Protein AF-A0A6G9CAP2-F1 (afdb_monomer)

InterPro domains:
  IPR013765 DNA recombination and repair protein RecA [PR00142] (16-45)
  IPR013765 DNA recombination and repair protein RecA [PR00142] (50-79)
  IPR013765 DNA recombination and repair protein RecA [PR00142] (88-117)
  IPR013765 DNA recombination and repair protein RecA [PR00142] (133-161)
  IPR013765 DNA recombination and repair protein RecA [PR00142] (166-195)
  IPR013765 DNA recombination and repair protein RecA [PTHR45900] (1-199)
  IPR013765 DNA recombination and repair protein RecA [TIGR02012] (1-199)
  IPR020584 DNA recombination/repair protein RecA, conserved site [PS00321] (136-144)
  IPR020587 DNA recombination and repair protein RecA, monomer-monomer interface [PS50163] (122-195)
  IPR020588 DNA recombination and repair protein RecA-like, ATP-binding domain [PS50162] (1-117)
  IPR027417 P-loop containing nucleoside triphosphate hydrolase [G3DSA:3.40.50.300] (1-199)
  IPR027417 P-loop containing nucleoside triphosphate hydrolase [SSF52540] (2-190)
  IPR049428 RecA-like, N-terminal [PF00154] (1-190)

Structure (mmCIF, N/CA/C/O backbone):
data_AF-A0A6G9CAP2-F1
#
_entry.id   AF-A0A6G9CAP2-F1
#
loop_
_atom_site.group_PDB
_atom_site.id
_atom_site.type_symbol
_atom_site.label_atom_id
_atom_site.label_alt_id
_atom_site.label_comp_id
_atom_site.label_asym_id
_atom_site.label_entity_id
_atom_site.label_seq_id
_atom_site.pdbx_PDB_ins_code
_atom_site.Cartn_x
_atom_site.Cartn_y
_atom_site.Cartn_z
_atom_site.occupancy
_atom_site.B_iso_or_equiv
_atom_site.auth_seq_id
_atom_site.auth_comp_id
_atom_site.auth_asym_id
_atom_site.auth_atom_id
_atom_site.pdbx_PDB_model_num
ATOM 1 N N . VAL A 1 1 ? -9.753 0.420 4.627 1.00 91.75 1 VAL A N 1
ATOM 2 C CA . VAL A 1 1 ? -10.205 1.155 3.418 1.00 91.75 1 VAL A CA 1
ATOM 3 C C . VAL A 1 1 ? -11.061 0.269 2.525 1.00 91.75 1 VAL A C 1
ATOM 5 O O . VAL A 1 1 ? -12.222 0.604 2.370 1.00 91.75 1 VAL A O 1
ATOM 8 N N . ILE A 1 2 ? -10.549 -0.865 2.026 1.00 97.50 2 ILE A N 1
ATOM 9 C CA . ILE A 1 2 ? -11.266 -1.778 1.105 1.00 97.50 2 ILE A CA 1
ATOM 10 C C . ILE A 1 2 ? -12.683 -2.125 1.581 1.00 97.50 2 ILE A C 1
ATOM 12 O O . ILE A 1 2 ? -13.640 -1.784 0.900 1.00 97.50 2 ILE A O 1
ATOM 16 N N . ALA A 1 3 ? -12.830 -2.686 2.786 1.00 97.00 3 ALA A N 1
ATOM 17 C CA . ALA A 1 3 ? -14.139 -3.045 3.344 1.00 97.00 3 ALA A CA 1
ATOM 18 C C . ALA A 1 3 ? -15.145 -1.875 3.365 1.00 97.00 3 ALA A C 1
ATOM 20 O O . ALA A 1 3 ? -16.334 -2.060 3.136 1.00 97.00 3 ALA A O 1
ATOM 21 N N . GLN A 1 4 ? -14.679 -0.651 3.633 1.00 96.81 4 GLN A N 1
ATOM 22 C CA . GLN A 1 4 ? -15.540 0.538 3.651 1.00 96.81 4 GLN A CA 1
ATOM 23 C C . GLN A 1 4 ? -15.883 1.014 2.236 1.00 96.81 4 GLN A C 1
ATOM 25 O O . GLN A 1 4 ? -17.014 1.413 1.990 1.00 96.81 4 GLN A O 1
ATOM 30 N N . ALA A 1 5 ? -14.939 0.922 1.299 1.00 97.62 5 ALA A N 1
ATOM 31 C CA . ALA A 1 5 ? -15.177 1.245 -0.103 1.00 97.62 5 ALA A CA 1
ATOM 32 C C . ALA A 1 5 ? -16.199 0.278 -0.730 1.00 97.62 5 ALA A C 1
ATOM 34 O O . ALA A 1 5 ? -17.179 0.727 -1.318 1.00 97.62 5 ALA A O 1
ATOM 35 N N . GLN A 1 6 ? -16.051 -1.031 -0.509 1.00 97.69 6 GLN A N 1
ATOM 36 C CA . GLN A 1 6 ? -17.011 -2.039 -0.980 1.00 97.69 6 GLN A CA 1
ATOM 37 C C . GLN A 1 6 ? -18.417 -1.817 -0.407 1.00 97.69 6 GLN A C 1
ATOM 39 O O . GLN A 1 6 ? -19.398 -1.899 -1.141 1.00 97.69 6 GLN A O 1
ATOM 44 N N . LYS A 1 7 ? -18.541 -1.443 0.876 1.00 96.56 7 LYS A N 1
ATOM 45 C CA . LYS A 1 7 ? -19.840 -1.070 1.480 1.00 96.56 7 LYS A CA 1
ATOM 46 C C . LYS A 1 7 ? -20.514 0.117 0.788 1.00 96.56 7 LYS A C 1
ATOM 48 O O . LYS A 1 7 ? -21.734 0.227 0.830 1.00 96.56 7 LYS A O 1
ATOM 53 N N . MET A 1 8 ? -19.734 0.996 0.165 1.00 97.00 8 MET A N 1
ATOM 54 C CA . MET A 1 8 ? -20.228 2.122 -0.629 1.00 97.00 8 MET A CA 1
ATOM 55 C C . MET A 1 8 ? -20.488 1.748 -2.100 1.00 97.00 8 MET A C 1
ATOM 57 O O . MET A 1 8 ? -20.777 2.631 -2.902 1.00 97.00 8 MET A O 1
ATOM 61 N N . GLY A 1 9 ? -20.390 0.464 -2.460 1.00 96.38 9 GLY A N 1
ATOM 62 C CA . GLY A 1 9 ? -20.574 -0.035 -3.824 1.00 96.38 9 GLY A CA 1
ATOM 63 C C . GLY A 1 9 ? -19.351 0.131 -4.729 1.00 96.38 9 GLY A C 1
ATOM 64 O O . GLY A 1 9 ? -19.483 -0.009 -5.940 1.00 96.38 9 GLY A O 1
ATOM 65 N N . ALA A 1 10 ? -18.182 0.451 -4.167 1.00 97.38 10 ALA A N 1
ATOM 66 C CA . ALA A 1 10 ? -16.961 0.674 -4.932 1.00 97.38 10 ALA A CA 1
ATOM 67 C C . ALA A 1 10 ? -16.221 -0.640 -5.232 1.00 97.38 10 ALA A C 1
ATOM 69 O O . ALA A 1 10 ? -16.098 -1.516 -4.368 1.00 97.38 10 ALA A O 1
ATOM 70 N N . THR A 1 11 ? -15.650 -0.743 -6.429 1.00 97.81 11 THR A N 1
ATOM 71 C CA . THR A 1 11 ? -14.869 -1.907 -6.862 1.00 97.81 11 THR A CA 1
ATOM 72 C C . THR A 1 11 ? -13.422 -1.770 -6.399 1.00 97.81 11 THR A C 1
ATOM 74 O O . THR A 1 11 ? -12.780 -0.735 -6.603 1.00 97.81 11 THR A O 1
ATOM 77 N N . CYS A 1 12 ? -12.891 -2.817 -5.767 1.00 98.44 12 CYS A N 1
ATOM 78 C CA . CYS A 1 12 ? -11.563 -2.803 -5.160 1.00 98.44 12 CYS A CA 1
ATOM 79 C C . CYS A 1 12 ? -10.643 -3.858 -5.781 1.00 98.44 12 CYS A C 1
ATOM 81 O O . CYS A 1 12 ? -11.085 -4.954 -6.122 1.00 98.44 12 CYS A O 1
ATOM 83 N N . ALA A 1 13 ? -9.351 -3.545 -5.852 1.00 98.25 13 ALA A N 1
ATOM 84 C CA . ALA A 1 13 ? -8.308 -4.495 -6.210 1.00 98.25 13 ALA A CA 1
ATOM 85 C C . ALA A 1 13 ? -7.149 -4.482 -5.203 1.00 98.25 13 ALA A C 1
ATOM 87 O O . ALA A 1 13 ? -6.840 -3.457 -4.586 1.00 98.25 13 ALA A O 1
ATOM 88 N N . PHE A 1 14 ? -6.490 -5.626 -5.067 1.00 98.38 14 PHE A N 1
ATOM 89 C CA . PHE A 1 14 ? -5.348 -5.851 -4.197 1.00 98.38 14 PHE A CA 1
ATOM 90 C C . PHE A 1 14 ? -4.214 -6.506 -4.992 1.00 98.38 14 PHE A C 1
ATOM 92 O O . PHE A 1 14 ? -4.364 -7.599 -5.533 1.00 98.38 14 PHE A O 1
ATOM 99 N N . VAL A 1 15 ? -3.076 -5.825 -5.075 1.00 98.12 15 VAL A N 1
ATOM 100 C CA . VAL A 1 15 ? -1.843 -6.333 -5.678 1.00 98.12 15 VAL A CA 1
ATOM 101 C C . VAL A 1 15 ? -0.945 -6.810 -4.539 1.00 98.12 15 VAL A C 1
ATOM 103 O O . VAL A 1 15 ? -0.275 -6.001 -3.898 1.00 98.12 15 VAL A O 1
ATOM 106 N N . ASP A 1 16 ? -0.987 -8.113 -4.270 1.00 97.12 16 ASP A N 1
ATOM 107 C CA . ASP A 1 16 ? -0.261 -8.799 -3.198 1.00 97.12 16 ASP A CA 1
ATOM 108 C C . ASP A 1 16 ? 1.114 -9.251 -3.705 1.00 97.12 16 ASP A C 1
ATOM 110 O O . ASP A 1 16 ? 1.295 -10.382 -4.145 1.00 97.12 16 ASP A O 1
ATOM 114 N N . ALA A 1 17 ? 2.073 -8.330 -3.696 1.00 95.25 17 ALA A N 1
ATOM 115 C CA . ALA A 1 17 ? 3.473 -8.615 -3.996 1.00 95.25 17 ALA A CA 1
ATOM 116 C C . ALA A 1 17 ? 4.202 -9.309 -2.826 1.00 95.25 17 ALA A C 1
ATOM 118 O O . ALA A 1 17 ? 5.256 -9.898 -3.036 1.00 95.25 17 ALA A O 1
ATOM 119 N N . GLU A 1 18 ? 3.684 -9.235 -1.594 1.00 93.00 18 GLU A N 1
ATOM 120 C CA . GLU A 1 18 ? 4.246 -9.958 -0.441 1.00 93.00 18 GLU A CA 1
ATOM 121 C C . GLU A 1 18 ? 3.787 -11.423 -0.355 1.00 93.00 18 GLU A C 1
ATOM 123 O O . GLU A 1 18 ? 4.364 -12.184 0.421 1.00 93.00 18 GLU A O 1
ATOM 128 N N . HIS A 1 19 ? 2.796 -11.832 -1.156 1.00 92.44 19 HIS A N 1
ATOM 129 C CA . HIS A 1 19 ? 2.180 -13.165 -1.117 1.00 92.44 19 HIS A CA 1
ATOM 130 C C . HIS A 1 19 ? 1.703 -13.552 0.293 1.00 92.44 19 HIS A C 1
ATOM 132 O O . HIS A 1 19 ? 1.835 -14.702 0.720 1.00 92.44 19 HIS A O 1
ATOM 138 N N . ALA A 1 20 ? 1.186 -12.572 1.036 1.00 92.25 20 ALA A N 1
ATOM 139 C CA . ALA A 1 20 ? 0.896 -12.692 2.464 1.00 92.25 20 ALA A CA 1
ATOM 140 C C . ALA A 1 20 ? -0.560 -12.360 2.823 1.00 92.25 20 ALA A C 1
ATOM 142 O O . ALA A 1 20 ? -0.914 -12.339 4.006 1.00 92.25 20 ALA A O 1
ATOM 143 N N . LEU A 1 21 ? -1.420 -12.097 1.833 1.00 92.44 21 LEU A N 1
ATOM 144 C CA . LEU A 1 21 ? -2.831 -11.833 2.086 1.00 92.44 21 LEU A CA 1
ATOM 145 C C . LEU A 1 21 ? -3.545 -13.104 2.570 1.00 92.44 21 LEU A C 1
ATOM 147 O O . LEU A 1 21 ? -3.618 -14.096 1.851 1.00 92.44 21 LEU A O 1
ATOM 151 N N . ASP A 1 22 ? -4.138 -13.039 3.764 1.00 94.88 22 ASP A N 1
ATOM 152 C CA . ASP A 1 22 ? -5.042 -14.064 4.296 1.00 94.88 22 ASP A CA 1
ATOM 153 C C . ASP A 1 22 ? -6.507 -13.695 3.968 1.00 94.88 22 ASP A C 1
ATOM 155 O O . ASP A 1 22 ? -7.043 -12.737 4.548 1.00 94.88 22 ASP A O 1
ATOM 159 N N . PRO A 1 23 ? -7.184 -14.435 3.064 1.00 93.81 23 PRO A N 1
ATOM 160 C CA . PRO A 1 23 ? -8.573 -14.166 2.705 1.00 93.81 23 PRO A CA 1
ATOM 161 C C . PRO A 1 23 ? -9.550 -14.366 3.871 1.00 93.81 23 PRO A C 1
ATOM 163 O O . PRO A 1 23 ? -10.521 -13.617 3.993 1.00 93.81 23 PRO A O 1
ATOM 166 N N . GLU A 1 24 ? -9.300 -15.333 4.758 1.00 95.31 24 GLU A N 1
ATOM 167 C CA . GLU A 1 24 ? -10.162 -15.588 5.916 1.00 95.31 24 GLU A CA 1
ATOM 168 C C . GLU A 1 24 ? -10.090 -14.410 6.892 1.00 95.31 24 GLU A C 1
ATOM 170 O O . GLU A 1 24 ? -11.114 -13.914 7.378 1.00 95.31 24 GLU A O 1
ATOM 175 N N . TYR A 1 25 ? -8.877 -13.913 7.145 1.00 95.56 25 TYR A N 1
ATOM 176 C CA . TYR A 1 25 ? -8.687 -12.726 7.968 1.00 95.56 25 TYR A CA 1
ATOM 177 C C . TYR A 1 25 ? -9.309 -11.485 7.322 1.00 95.56 25 TYR A C 1
ATOM 179 O O . TYR A 1 25 ? -10.017 -10.739 7.998 1.00 95.56 25 TYR A O 1
ATOM 187 N N . ALA A 1 26 ? -9.130 -11.282 6.014 1.00 95.75 26 ALA A N 1
ATOM 188 C CA . ALA A 1 26 ? -9.758 -10.175 5.291 1.00 95.75 26 ALA A CA 1
ATOM 189 C C . ALA A 1 26 ? -11.294 -10.199 5.422 1.00 95.75 26 ALA A C 1
ATOM 191 O O . ALA A 1 26 ? -11.902 -9.162 5.712 1.00 95.75 26 ALA A O 1
ATOM 192 N N . GLY A 1 27 ? -11.911 -11.380 5.306 1.00 96.38 27 GLY A N 1
ATOM 193 C CA . GLY A 1 27 ? -13.345 -11.573 5.527 1.00 96.38 27 GLY A CA 1
ATOM 194 C C . GLY A 1 27 ? -13.784 -11.185 6.943 1.00 96.38 27 GLY A C 1
ATOM 195 O O . GLY A 1 27 ? -14.764 -10.456 7.108 1.00 96.38 27 GLY A O 1
ATOM 196 N N . LYS A 1 28 ? -13.013 -11.562 7.975 1.00 95.31 28 LYS A N 1
ATOM 197 C CA . LYS A 1 28 ? -13.254 -11.140 9.373 1.00 95.31 28 LYS A CA 1
ATOM 198 C C . LYS A 1 28 ? -13.184 -9.619 9.553 1.00 95.31 28 LYS A C 1
ATOM 200 O O . LYS A 1 28 ? -13.915 -9.059 10.366 1.00 95.31 28 LYS A O 1
ATOM 205 N N . LEU A 1 29 ? -12.356 -8.933 8.764 1.00 95.50 29 LEU A N 1
ATOM 206 C CA . LEU A 1 29 ? -12.280 -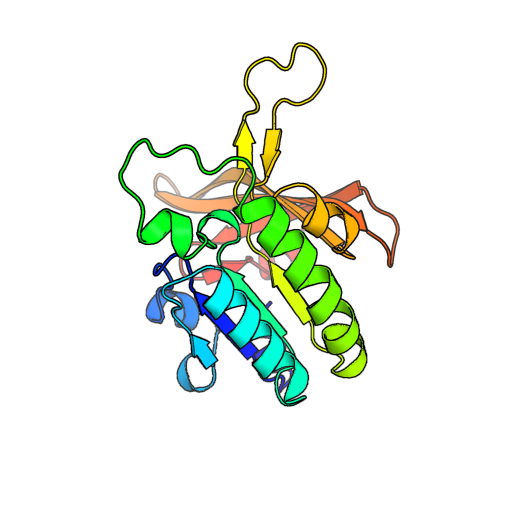7.466 8.735 1.00 95.50 29 LEU A CA 1
ATOM 207 C C . LEU A 1 29 ? -13.413 -6.803 7.922 1.00 95.50 29 LEU A C 1
ATOM 209 O O . LEU A 1 29 ? -13.446 -5.575 7.794 1.00 95.50 29 LEU A O 1
ATOM 213 N N . GLY A 1 30 ? -14.345 -7.592 7.380 1.00 94.94 30 GLY A N 1
ATOM 214 C CA . GLY A 1 30 ? -15.514 -7.124 6.639 1.00 94.94 30 GLY A CA 1
ATOM 215 C C . GLY A 1 30 ? -15.253 -6.828 5.164 1.00 94.94 30 GLY A C 1
ATOM 216 O O . GLY A 1 30 ? -16.018 -6.075 4.563 1.00 94.94 30 GLY A O 1
ATOM 217 N N . VAL A 1 31 ? -14.168 -7.359 4.595 1.00 97.62 31 VAL A N 1
ATOM 218 C CA . VAL A 1 31 ? -13.924 -7.332 3.147 1.00 97.62 31 VAL A CA 1
ATOM 219 C C . VAL A 1 31 ? -14.826 -8.367 2.478 1.00 97.62 31 VAL A C 1
ATOM 221 O O . VAL A 1 31 ? -14.886 -9.509 2.930 1.00 97.62 31 VAL A O 1
ATOM 224 N N . ASN A 1 32 ? -15.500 -7.989 1.390 1.00 97.44 32 ASN A N 1
ATOM 225 C CA . ASN A 1 32 ? -16.102 -8.973 0.497 1.00 97.44 32 ASN A CA 1
ATOM 226 C C . ASN A 1 32 ? -14.990 -9.573 -0.371 1.00 97.44 32 ASN A C 1
ATOM 228 O O . ASN A 1 32 ? -14.501 -8.915 -1.290 1.00 97.44 32 ASN A O 1
ATOM 232 N N . VAL A 1 33 ? -14.548 -10.778 -0.017 1.00 95.88 33 VAL A N 1
ATOM 233 C CA . VAL A 1 33 ? -13.418 -11.459 -0.662 1.00 95.88 33 VAL A CA 1
ATOM 234 C C . VAL A 1 33 ? -13.783 -11.929 -2.069 1.00 95.88 33 VAL A C 1
ATOM 236 O O . VAL A 1 33 ? -12.940 -11.842 -2.955 1.00 95.88 33 VAL A O 1
ATOM 239 N N . ASP A 1 34 ? -15.031 -12.349 -2.291 1.00 95.31 34 ASP A N 1
ATOM 240 C CA . ASP A 1 34 ? -15.491 -12.859 -3.589 1.00 95.31 34 ASP A CA 1
ATOM 241 C C . ASP A 1 34 ? -15.453 -11.773 -4.678 1.00 95.31 34 ASP A C 1
ATOM 243 O O . ASP A 1 34 ? -15.112 -12.044 -5.828 1.00 95.31 34 ASP A O 1
ATOM 247 N N . ASP A 1 35 ? -15.731 -10.524 -4.289 1.00 95.44 35 ASP A N 1
ATOM 248 C CA . ASP A 1 35 ? -15.717 -9.354 -5.177 1.00 95.44 35 ASP A CA 1
ATOM 249 C C . ASP A 1 35 ? -14.372 -8.597 -5.163 1.00 95.44 35 ASP A C 1
ATOM 251 O O . ASP A 1 35 ? -14.235 -7.548 -5.802 1.00 95.44 35 ASP A O 1
ATOM 255 N N . LEU A 1 36 ? -13.374 -9.065 -4.404 1.00 97.50 36 LEU A N 1
ATOM 256 C CA . LEU A 1 36 ? -12.056 -8.435 -4.361 1.00 97.50 36 LEU A CA 1
ATOM 257 C C . LEU A 1 36 ? -11.176 -8.989 -5.484 1.00 97.50 36 LEU A C 1
ATOM 259 O O . LEU A 1 36 ? -10.790 -10.155 -5.471 1.00 97.50 36 LEU A O 1
ATOM 263 N N . LEU A 1 37 ? -10.767 -8.131 -6.420 1.00 96.81 37 LEU A N 1
ATOM 264 C CA . LEU A 1 37 ? -9.786 -8.528 -7.428 1.00 96.81 37 LEU A CA 1
ATOM 265 C C . LEU A 1 37 ? -8.405 -8.655 -6.785 1.00 96.81 37 LEU A C 1
ATOM 267 O O . LEU A 1 37 ? -7.821 -7.652 -6.381 1.00 96.81 37 LEU A O 1
ATOM 271 N N . VAL A 1 38 ? -7.859 -9.866 -6.721 1.00 96.88 38 VAL A N 1
ATOM 272 C CA . VAL A 1 38 ? -6.517 -10.119 -6.182 1.00 96.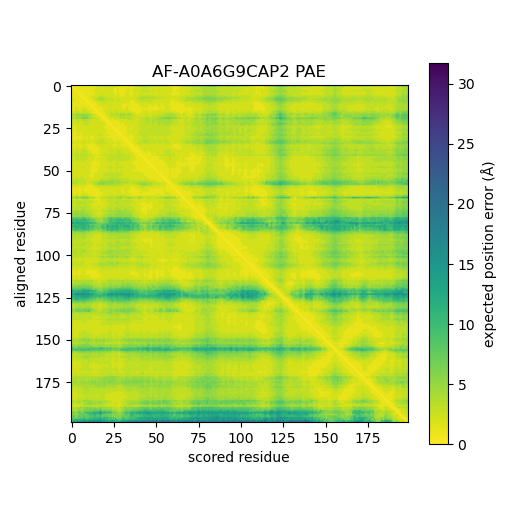88 38 VAL A CA 1
ATOM 273 C C . VAL A 1 38 ? -5.562 -10.483 -7.313 1.00 96.88 38 VAL A C 1
ATOM 275 O O . VAL A 1 38 ? -5.881 -11.297 -8.176 1.00 96.88 38 VAL A O 1
ATOM 278 N N . SER A 1 39 ? -4.377 -9.880 -7.304 1.00 96.25 39 SER A N 1
ATOM 279 C CA . SER A 1 39 ? -3.281 -10.216 -8.208 1.00 96.25 39 SER A CA 1
ATOM 280 C C . SER A 1 39 ? -2.013 -10.466 -7.410 1.00 96.25 39 SER A C 1
ATOM 282 O O . SER A 1 39 ? -1.637 -9.632 -6.590 1.00 96.25 39 SER A O 1
ATOM 284 N N . GLN A 1 40 ? -1.320 -11.557 -7.722 1.00 96.69 40 GLN A N 1
ATOM 285 C CA . GLN A 1 40 ? -0.021 -11.913 -7.156 1.00 96.69 40 GLN A CA 1
ATOM 286 C C . GLN A 1 40 ? 1.036 -11.855 -8.266 1.00 96.69 40 GLN A C 1
ATOM 288 O O . GLN A 1 40 ? 1.117 -12.782 -9.070 1.00 96.69 40 GLN A O 1
ATOM 293 N N . PRO A 1 41 ? 1.749 -10.725 -8.406 1.00 96.81 41 PRO A N 1
ATOM 294 C CA . PRO A 1 41 ? 2.741 -10.543 -9.456 1.00 96.81 41 PRO A CA 1
ATOM 295 C C . PRO A 1 41 ? 4.079 -11.201 -9.092 1.00 96.81 41 PRO A C 1
ATOM 297 O O . PRO A 1 41 ? 4.513 -11.142 -7.949 1.00 96.81 41 PRO A O 1
ATOM 300 N N . ASP A 1 42 ? 4.772 -11.723 -10.097 1.00 95.75 42 ASP A N 1
ATOM 301 C CA . ASP A 1 42 ? 6.115 -12.292 -9.999 1.00 95.75 42 ASP A CA 1
ATOM 302 C C . ASP A 1 42 ? 7.203 -11.207 -9.932 1.00 95.75 42 ASP A C 1
ATOM 304 O O . ASP A 1 42 ? 8.272 -11.432 -9.372 1.00 95.75 42 ASP A O 1
ATOM 308 N N . THR A 1 43 ? 6.967 -10.029 -10.530 1.00 97.44 43 THR A N 1
ATOM 309 C CA . THR A 1 43 ? 7.955 -8.935 -10.582 1.00 97.44 43 THR A CA 1
ATOM 310 C C . THR A 1 43 ? 7.358 -7.566 -10.269 1.00 97.44 43 THR A C 1
ATOM 312 O O . THR A 1 43 ? 6.163 -7.305 -10.446 1.00 97.44 43 THR A O 1
ATOM 315 N N . GLY A 1 44 ? 8.219 -6.631 -9.859 1.00 96.94 44 GLY A N 1
ATOM 316 C CA . GLY A 1 44 ? 7.845 -5.241 -9.620 1.00 96.94 44 GLY A CA 1
ATOM 317 C C . GLY A 1 44 ? 7.309 -4.538 -10.871 1.00 96.94 44 GLY A C 1
ATOM 318 O O . GLY A 1 44 ? 6.366 -3.753 -10.771 1.00 96.94 44 GLY A O 1
ATOM 319 N N . GLU A 1 45 ? 7.874 -4.817 -12.051 1.00 97.38 45 GLU A N 1
ATOM 320 C CA . GLU A 1 45 ? 7.354 -4.314 -13.327 1.00 97.38 45 GLU A CA 1
ATOM 321 C C . GLU A 1 45 ? 5.922 -4.794 -13.561 1.00 97.38 45 GLU A C 1
ATOM 323 O O . GLU A 1 45 ? 5.038 -3.973 -13.806 1.00 97.38 45 GLU A O 1
ATOM 328 N N . GLN A 1 46 ? 5.683 -6.100 -13.418 1.00 97.75 46 GLN A N 1
ATOM 329 C CA . GLN A 1 46 ? 4.371 -6.702 -13.635 1.00 97.75 46 GLN A CA 1
ATOM 330 C C . GLN A 1 46 ? 3.332 -6.126 -12.667 1.00 97.75 46 GLN A C 1
ATOM 332 O O . GLN A 1 46 ? 2.248 -5.734 -13.091 1.00 97.75 46 GLN A O 1
ATOM 337 N N . ALA A 1 47 ? 3.668 -5.989 -11.383 1.00 97.88 47 ALA A N 1
ATOM 338 C CA . ALA A 1 47 ? 2.790 -5.389 -10.378 1.00 97.88 47 ALA A CA 1
ATOM 339 C C . ALA A 1 47 ? 2.331 -3.968 -10.763 1.00 97.88 47 ALA A C 1
ATOM 341 O O . ALA A 1 47 ? 1.153 -3.605 -10.648 1.00 97.88 47 ALA A O 1
ATOM 342 N N . LEU A 1 48 ? 3.270 -3.146 -11.240 1.00 97.69 48 LEU A N 1
ATOM 343 C CA . LEU A 1 48 ? 3.015 -1.761 -11.634 1.00 97.69 48 LEU A CA 1
ATOM 344 C C . LEU A 1 48 ? 2.278 -1.678 -12.979 1.00 97.69 48 LEU A C 1
ATOM 346 O O . LEU A 1 48 ? 1.445 -0.790 -13.154 1.00 97.69 48 LEU A O 1
ATOM 350 N N . GLU A 1 49 ? 2.527 -2.604 -13.905 1.00 96.94 49 GLU A N 1
ATOM 351 C CA . GLU A 1 49 ? 1.778 -2.730 -15.160 1.00 96.94 49 GLU A CA 1
ATOM 352 C C . GLU A 1 49 ? 0.330 -3.159 -14.927 1.00 96.94 49 GLU A C 1
ATOM 354 O O . GLU A 1 49 ? -0.574 -2.543 -15.493 1.00 96.94 49 GLU A O 1
ATOM 359 N N . ILE A 1 50 ? 0.097 -4.136 -14.047 1.00 96.56 50 ILE A N 1
ATOM 360 C CA . ILE A 1 50 ? -1.245 -4.559 -13.628 1.00 96.56 50 ILE A CA 1
ATOM 361 C C . ILE A 1 50 ? -1.978 -3.385 -12.985 1.00 96.56 50 ILE A C 1
ATOM 363 O O . ILE A 1 50 ? -3.101 -3.076 -13.377 1.00 96.56 50 ILE A O 1
ATOM 367 N N . THR A 1 51 ? -1.322 -2.658 -12.076 1.00 97.44 51 THR A N 1
ATOM 368 C CA . THR A 1 51 ? -1.888 -1.438 -11.480 1.00 97.44 51 THR A CA 1
ATOM 369 C C . THR A 1 51 ? -2.302 -0.435 -12.563 1.00 97.44 51 THR A C 1
ATOM 371 O O . THR A 1 51 ? -3.422 0.066 -12.561 1.00 97.44 51 THR A O 1
ATOM 374 N N . ASP A 1 52 ? -1.420 -0.150 -13.521 1.00 96.62 52 ASP A N 1
ATOM 375 C CA . ASP A 1 52 ? -1.674 0.785 -14.621 1.00 96.62 52 ASP A CA 1
ATOM 376 C C . ASP A 1 52 ? -2.824 0.315 -15.536 1.00 96.62 52 ASP A C 1
ATOM 378 O O . ASP A 1 52 ? -3.633 1.126 -15.990 1.00 96.62 52 ASP A O 1
ATOM 382 N N . MET A 1 53 ? -2.930 -0.993 -15.796 1.00 96.44 53 MET A N 1
ATOM 383 C CA . MET A 1 53 ? -4.038 -1.597 -16.546 1.00 96.44 53 MET A CA 1
ATOM 384 C C . MET A 1 53 ? -5.371 -1.454 -15.810 1.00 96.44 53 MET A C 1
ATOM 386 O O . MET A 1 53 ? -6.345 -1.006 -16.416 1.00 96.44 53 MET A O 1
ATOM 390 N N . LEU A 1 54 ? -5.403 -1.780 -14.517 1.00 96.25 54 LEU A N 1
ATOM 391 C CA . LEU A 1 54 ? -6.594 -1.664 -13.677 1.00 96.25 54 LEU A CA 1
ATOM 392 C C . LEU A 1 54 ? -7.072 -0.214 -13.594 1.00 96.25 54 LEU A C 1
ATOM 394 O O . LEU A 1 54 ? -8.252 0.048 -13.807 1.00 96.25 54 LEU A O 1
ATOM 398 N N . VAL A 1 55 ? -6.159 0.742 -13.398 1.00 96.31 55 VAL A N 1
ATOM 399 C CA . VAL A 1 55 ? -6.495 2.173 -13.410 1.00 96.31 55 VAL A CA 1
ATOM 400 C C . VAL A 1 55 ? -7.078 2.589 -14.763 1.00 96.31 55 VAL A C 1
ATOM 402 O O . VAL A 1 55 ? -8.125 3.223 -14.811 1.00 96.31 55 VAL A O 1
ATOM 405 N N . ARG A 1 56 ? -6.440 2.216 -15.881 1.00 95.81 56 ARG A N 1
ATOM 406 C CA . ARG A 1 56 ? -6.918 2.587 -17.227 1.00 95.81 56 ARG A CA 1
ATOM 407 C C . ARG A 1 56 ? -8.263 1.978 -17.606 1.00 95.81 56 ARG A C 1
ATOM 409 O O . ARG A 1 56 ? -8.916 2.509 -18.498 1.00 95.81 56 ARG A O 1
ATOM 416 N N . SER A 1 57 ? -8.652 0.871 -16.979 1.00 95.31 57 SER A N 1
ATOM 417 C CA . SER A 1 57 ? -9.957 0.256 -17.230 1.00 95.31 57 SER A CA 1
ATOM 418 C C . SER A 1 57 ? -11.122 1.158 -16.810 1.00 95.31 57 SER A C 1
ATOM 420 O O . SER A 1 57 ? -12.230 0.966 -17.300 1.00 95.31 57 SER A O 1
ATOM 422 N N . ASN A 1 58 ? -10.879 2.131 -15.916 1.00 93.25 58 ASN A N 1
ATOM 423 C CA . ASN A 1 58 ? -11.898 2.944 -15.242 1.00 93.25 58 ASN A CA 1
ATOM 424 C C . ASN A 1 58 ? -12.969 2.117 -14.503 1.00 93.25 58 ASN A C 1
ATOM 426 O O . ASN A 1 58 ? -14.031 2.644 -14.185 1.00 93.25 58 ASN A O 1
ATOM 430 N N . ALA A 1 59 ? -12.705 0.834 -14.239 1.00 92.94 59 ALA A N 1
ATOM 431 C CA . ALA A 1 59 ? -13.623 -0.061 -13.540 1.00 92.94 59 ALA A CA 1
ATOM 432 C C . ALA A 1 59 ? -13.287 -0.220 -12.049 1.00 92.94 59 ALA A C 1
ATOM 434 O O . ALA A 1 59 ? -14.065 -0.823 -11.320 1.00 92.94 59 ALA A O 1
ATOM 435 N N . ILE A 1 60 ? -12.127 0.280 -11.600 1.00 97.12 60 ILE A N 1
ATOM 436 C CA . ILE A 1 60 ? -11.630 0.097 -10.233 1.00 97.12 60 ILE A CA 1
ATOM 437 C C . ILE A 1 60 ? -11.550 1.439 -9.515 1.00 97.12 60 ILE A C 1
ATOM 439 O O . ILE A 1 60 ? -10.835 2.343 -9.951 1.00 97.12 60 ILE A O 1
ATOM 443 N N . ASP A 1 61 ? -12.219 1.535 -8.372 1.00 97.75 61 ASP A N 1
ATOM 444 C CA . ASP A 1 61 ? -12.255 2.739 -7.544 1.00 97.75 61 ASP A CA 1
ATOM 445 C C . ASP A 1 61 ? -11.089 2.792 -6.552 1.00 97.75 61 ASP A C 1
ATOM 447 O O . ASP A 1 61 ? -10.578 3.871 -6.248 1.00 97.75 61 ASP A O 1
ATOM 451 N N . VAL A 1 62 ? -10.652 1.635 -6.035 1.00 98.44 62 VAL A N 1
ATOM 452 C CA . VAL A 1 62 ? -9.570 1.539 -5.042 1.00 98.44 62 VAL A CA 1
ATOM 453 C C . VAL A 1 62 ? -8.608 0.407 -5.384 1.00 98.44 62 VAL A C 1
ATOM 455 O O . VAL A 1 62 ? -9.020 -0.738 -5.534 1.00 98.44 62 VAL A O 1
ATOM 458 N N . ILE A 1 63 ? -7.311 0.704 -5.427 1.00 98.50 63 ILE A N 1
ATOM 459 C CA . ILE A 1 63 ? -6.241 -0.285 -5.589 1.00 98.50 63 ILE A CA 1
ATOM 460 C C . ILE A 1 63 ? -5.293 -0.189 -4.396 1.00 98.50 63 ILE A C 1
ATOM 462 O O . ILE A 1 63 ? -4.813 0.896 -4.063 1.00 98.50 63 ILE A O 1
ATOM 466 N N . VAL A 1 64 ? -4.990 -1.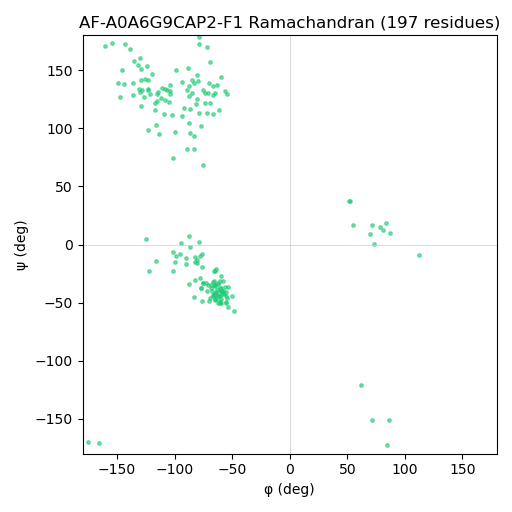321 -3.765 1.00 98.50 64 VAL A N 1
ATOM 467 C CA . VAL A 1 64 ? -3.942 -1.436 -2.740 1.00 98.50 64 VAL A CA 1
ATOM 468 C C . VAL A 1 64 ? -2.790 -2.265 -3.292 1.00 98.50 64 VAL A C 1
ATOM 470 O O . VAL A 1 64 ? -3.023 -3.295 -3.909 1.00 98.50 64 VAL A O 1
ATOM 473 N N . ILE A 1 65 ? -1.556 -1.811 -3.080 1.00 98.31 65 ILE A N 1
ATOM 474 C CA . ILE A 1 65 ? -0.330 -2.517 -3.465 1.00 98.31 65 ILE A CA 1
ATOM 475 C C . ILE A 1 65 ? 0.441 -2.841 -2.189 1.00 98.31 65 ILE A C 1
ATOM 477 O O . ILE A 1 65 ? 0.887 -1.920 -1.490 1.00 98.31 65 ILE A O 1
ATOM 481 N N . ASP A 1 66 ? 0.596 -4.131 -1.909 1.00 96.75 66 ASP A N 1
ATOM 482 C CA . ASP A 1 66 ? 1.237 -4.665 -0.712 1.00 96.75 66 ASP A CA 1
ATOM 483 C C . ASP A 1 66 ? 2.400 -5.590 -1.092 1.00 96.75 66 ASP A C 1
ATOM 485 O O . ASP A 1 66 ? 2.183 -6.721 -1.496 1.00 96.75 66 ASP A O 1
ATOM 489 N N . SER A 1 67 ? 3.655 -5.143 -1.082 1.00 94.62 67 SER A N 1
ATOM 490 C CA . SER A 1 67 ? 4.140 -3.818 -0.686 1.00 94.62 67 SER A CA 1
ATOM 491 C C . SER A 1 67 ? 5.222 -3.310 -1.631 1.00 94.62 67 SER A C 1
ATOM 493 O O . SER A 1 67 ? 5.802 -4.048 -2.422 1.00 94.62 67 SER A O 1
ATOM 495 N N . VAL A 1 68 ? 5.566 -2.025 -1.514 1.00 96.31 68 VAL A N 1
ATOM 496 C CA . VAL A 1 68 ? 6.663 -1.412 -2.284 1.00 96.31 68 VAL A CA 1
ATOM 497 C C . VAL A 1 68 ? 7.995 -2.124 -2.054 1.00 96.31 68 VAL A C 1
ATOM 499 O O . VAL A 1 68 ? 8.826 -2.148 -2.955 1.00 96.31 68 VAL A O 1
ATOM 502 N N . ALA A 1 69 ? 8.227 -2.687 -0.864 1.00 94.25 69 ALA A N 1
ATOM 503 C CA . ALA A 1 69 ? 9.463 -3.410 -0.580 1.00 94.25 69 ALA A CA 1
ATOM 504 C C . ALA A 1 69 ? 9.584 -4.694 -1.411 1.00 94.25 69 ALA A C 1
ATOM 506 O O . ALA A 1 69 ? 10.698 -5.025 -1.808 1.00 94.25 69 ALA A O 1
ATOM 507 N N . ALA A 1 70 ? 8.457 -5.337 -1.724 1.00 95.75 70 ALA A N 1
ATOM 508 C CA . ALA A 1 70 ? 8.383 -6.554 -2.526 1.00 95.75 70 ALA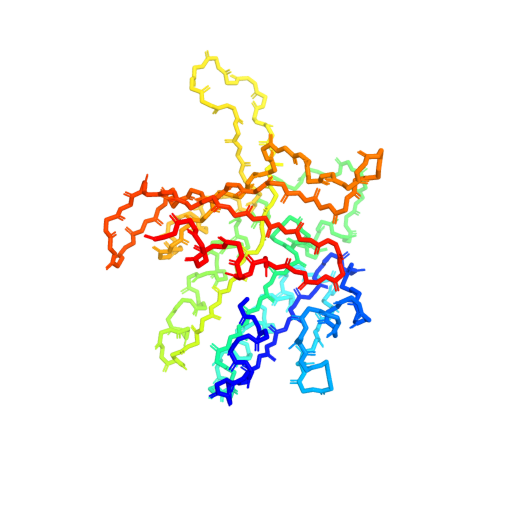 A CA 1
ATOM 509 C C . ALA A 1 70 ? 8.311 -6.302 -4.045 1.00 95.75 70 A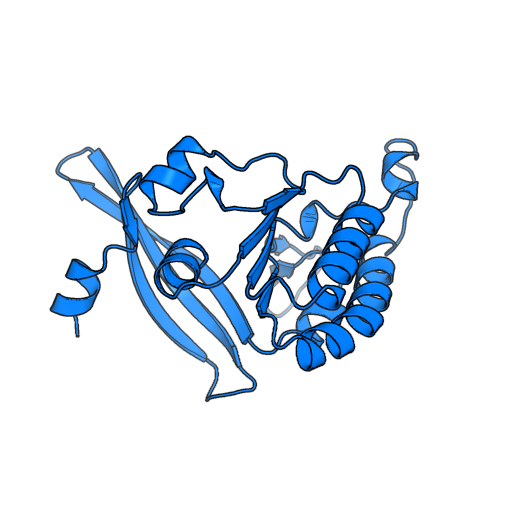LA A C 1
ATOM 511 O O . ALA A 1 70 ? 8.334 -7.243 -4.829 1.00 95.75 70 ALA A O 1
ATOM 512 N N . LEU A 1 71 ? 8.285 -5.040 -4.495 1.00 96.25 71 LEU A N 1
ATOM 513 C CA . LEU A 1 71 ? 8.361 -4.697 -5.920 1.00 96.25 71 LEU A CA 1
ATOM 514 C C . LEU A 1 71 ? 9.796 -4.856 -6.441 1.00 96.25 71 LEU A C 1
ATOM 516 O O . LEU A 1 71 ? 10.475 -3.862 -6.720 1.00 96.25 71 LEU A O 1
ATOM 520 N N . VAL A 1 72 ? 10.279 -6.095 -6.509 1.00 94.94 72 VAL A N 1
ATOM 521 C CA . VAL A 1 72 ? 11.639 -6.431 -6.941 1.00 94.94 72 VAL A CA 1
ATOM 522 C C . VAL A 1 72 ? 11.702 -6.419 -8.474 1.00 94.94 72 VAL A C 1
ATOM 524 O O . VAL A 1 72 ? 10.891 -7.083 -9.121 1.00 94.94 72 VAL A O 1
ATOM 527 N N . PRO A 1 73 ? 12.615 -5.648 -9.088 1.00 95.75 73 PRO A N 1
ATOM 528 C CA . PRO A 1 73 ? 12.769 -5.629 -10.538 1.00 95.75 73 PRO A CA 1
ATOM 529 C C . PRO A 1 73 ? 13.127 -7.006 -11.101 1.00 95.75 73 PRO A C 1
ATOM 531 O O . PRO A 1 73 ? 13.937 -7.726 -10.520 1.00 95.75 73 PRO A O 1
ATOM 534 N N . LYS A 1 74 ? 12.616 -7.330 -12.290 1.00 95.44 74 LYS A N 1
ATOM 535 C CA . LYS A 1 74 ? 12.878 -8.608 -12.969 1.00 95.44 74 LYS A CA 1
ATOM 536 C C . LYS A 1 74 ? 14.369 -8.959 -13.054 1.00 95.44 74 LYS A C 1
ATOM 538 O O . LYS A 1 74 ? 14.750 -10.083 -12.762 1.00 95.44 74 LYS A O 1
ATOM 543 N N . ALA A 1 75 ? 15.212 -7.986 -13.401 1.00 94.12 75 ALA A N 1
ATOM 544 C CA . ALA A 1 75 ? 16.653 -8.213 -13.529 1.00 94.12 75 ALA A CA 1
ATOM 545 C C . ALA A 1 75 ? 17.347 -8.548 -12.195 1.00 94.12 75 ALA A C 1
ATOM 547 O O . ALA A 1 75 ? 18.413 -9.143 -12.218 1.00 94.12 75 ALA A O 1
ATOM 548 N N . GLU A 1 76 ? 16.764 -8.163 -11.055 1.00 93.06 76 GLU A N 1
ATOM 549 C CA . GLU A 1 76 ? 17.268 -8.529 -9.725 1.00 93.06 76 GLU A CA 1
ATOM 550 C C . GLU A 1 76 ? 16.790 -9.931 -9.313 1.00 93.06 76 GLU A C 1
ATOM 552 O O . GLU A 1 76 ? 17.519 -10.642 -8.634 1.00 93.06 76 GLU A O 1
ATOM 557 N N . ILE A 1 77 ? 15.606 -10.358 -9.771 1.00 91.62 77 ILE A N 1
ATOM 558 C CA . ILE A 1 77 ? 15.085 -11.722 -9.558 1.00 91.62 77 ILE A CA 1
ATOM 559 C C . ILE A 1 77 ? 15.847 -12.752 -10.403 1.00 91.62 77 ILE A C 1
ATOM 561 O O . ILE A 1 77 ? 16.115 -13.854 -9.939 1.00 91.62 77 ILE A O 1
ATOM 565 N N . GLU A 1 78 ? 16.174 -12.405 -11.650 1.00 93.38 78 GLU A N 1
ATOM 566 C CA . GLU A 1 78 ? 16.919 -13.276 -12.573 1.00 93.38 78 GLU A CA 1
ATOM 567 C C . GLU A 1 78 ? 18.439 -13.267 -12.323 1.00 93.38 78 GLU A C 1
ATOM 569 O O . GLU A 1 78 ? 19.147 -14.110 -12.874 1.00 93.38 78 GLU A O 1
ATOM 574 N N . GLY A 1 79 ? 18.940 -12.310 -11.534 1.00 91.31 79 GLY A N 1
ATOM 575 C CA . GLY A 1 79 ? 20.352 -12.185 -11.169 1.00 91.31 79 GLY A CA 1
ATOM 576 C C . GLY A 1 79 ? 20.786 -13.157 -10.069 1.00 91.31 79 GLY A C 1
ATOM 577 O O . GLY A 1 79 ? 19.974 -13.854 -9.458 1.00 91.31 79 GLY A 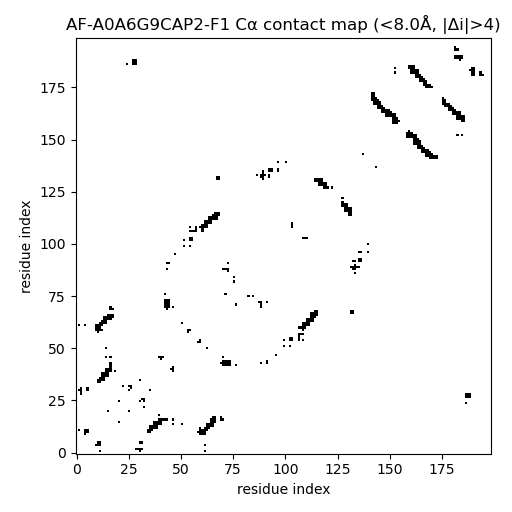O 1
ATOM 578 N N . GLU A 1 80 ? 22.089 -13.199 -9.791 1.00 93.12 80 GLU A N 1
ATOM 579 C CA . GLU A 1 80 ? 22.633 -14.021 -8.711 1.00 93.12 80 GLU A CA 1
ATOM 580 C C . GLU A 1 80 ? 22.651 -13.266 -7.373 1.00 93.12 80 GLU A C 1
ATOM 582 O O . GLU A 1 80 ? 22.783 -12.040 -7.297 1.00 93.12 80 GLU A O 1
ATOM 587 N N . MET A 1 81 ? 22.554 -14.009 -6.264 1.00 88.69 81 MET A N 1
ATOM 588 C CA . MET A 1 81 ? 22.696 -13.419 -4.932 1.00 88.69 81 MET A CA 1
ATOM 589 C C . MET A 1 81 ? 24.087 -12.796 -4.772 1.00 88.69 81 MET A C 1
ATOM 591 O O . MET A 1 81 ? 25.093 -13.501 -4.731 1.00 88.69 81 MET A O 1
ATOM 595 N N . GLY A 1 82 ? 24.130 -11.475 -4.609 1.00 86.94 82 GLY A N 1
ATOM 596 C CA . GLY A 1 82 ? 25.374 -10.708 -4.499 1.00 86.94 82 GLY A CA 1
ATOM 597 C C . GLY A 1 82 ? 25.633 -9.784 -5.688 1.00 86.94 82 GLY A C 1
ATOM 598 O O . GLY A 1 82 ? 26.513 -8.924 -5.590 1.00 86.94 82 GLY A O 1
ATOM 599 N N . ASP A 1 83 ? 24.841 -9.891 -6.758 1.00 89.94 83 ASP A N 1
ATOM 600 C CA . ASP A 1 83 ? 24.916 -8.966 -7.881 1.00 89.94 83 ASP A CA 1
ATOM 601 C C . ASP A 1 83 ? 24.552 -7.535 -7.465 1.00 89.94 83 ASP A C 1
ATOM 603 O O . ASP A 1 83 ? 23.610 -7.258 -6.715 1.00 89.94 83 ASP A O 1
ATOM 607 N N . MET A 1 84 ? 25.331 -6.576 -7.964 1.00 84.25 84 MET A N 1
ATOM 608 C CA . MET A 1 84 ? 25.137 -5.166 -7.645 1.00 84.25 84 MET A CA 1
ATOM 609 C C . MET A 1 84 ? 24.128 -4.515 -8.593 1.00 84.25 84 MET A C 1
ATOM 611 O O . MET A 1 84 ? 24.487 -3.984 -9.645 1.00 84.25 84 MET A O 1
ATOM 615 N N . HIS A 1 85 ? 22.869 -4.437 -8.168 1.00 85.19 85 HIS A N 1
ATOM 616 C CA . HIS A 1 85 ? 21.817 -3.699 -8.877 1.00 85.19 85 HIS A CA 1
ATOM 617 C C . HIS A 1 85 ? 21.542 -2.336 -8.226 1.00 85.19 85 HIS A C 1
ATOM 619 O O . HIS A 1 85 ? 20.542 -2.109 -7.542 1.00 85.19 85 HIS A O 1
ATOM 625 N N . VAL A 1 86 ? 22.449 -1.376 -8.429 1.00 87.25 86 VAL A N 1
ATOM 626 C CA . VAL A 1 86 ? 22.365 -0.074 -7.749 1.00 87.25 86 VAL A CA 1
ATOM 627 C C . VAL A 1 86 ? 21.146 0.733 -8.217 1.00 87.25 86 VAL A C 1
ATOM 629 O O . VAL A 1 86 ? 21.080 1.228 -9.343 1.00 87.25 86 VAL A O 1
ATOM 632 N N . GLY A 1 87 ? 20.182 0.924 -7.311 1.00 90.62 87 GLY A N 1
ATOM 633 C CA . GLY A 1 87 ? 19.059 1.852 -7.487 1.00 90.62 87 GLY A CA 1
ATOM 634 C C . GLY A 1 87 ? 18.004 1.417 -8.508 1.00 90.62 87 GLY A C 1
ATOM 635 O O . GLY A 1 87 ? 17.201 2.254 -8.933 1.00 90.62 87 GLY A O 1
ATOM 636 N N . LEU A 1 88 ? 17.983 0.141 -8.900 1.00 93.56 88 LEU A N 1
ATOM 637 C CA . LEU A 1 88 ? 17.085 -0.370 -9.936 1.00 93.56 88 LEU A CA 1
ATOM 638 C C . LEU A 1 88 ? 15.606 -0.181 -9.559 1.00 93.56 88 LEU A C 1
ATOM 640 O O . LEU A 1 88 ? 14.860 0.465 -10.298 1.00 93.56 88 LEU A O 1
ATOM 644 N N . GLN A 1 89 ? 15.218 -0.592 -8.350 1.00 94.25 89 GLN A N 1
ATOM 645 C CA . GLN A 1 89 ? 13.861 -0.398 -7.828 1.00 94.25 89 GLN A CA 1
ATOM 646 C C . GLN A 1 89 ? 13.453 1.088 -7.774 1.00 94.25 89 GLN A C 1
ATOM 648 O O . GLN A 1 89 ? 12.332 1.457 -8.124 1.00 94.25 89 GLN A O 1
ATOM 653 N N . ALA A 1 90 ? 14.365 1.984 -7.383 1.00 95.06 90 ALA A N 1
ATOM 654 C CA . ALA A 1 90 ? 14.073 3.418 -7.314 1.00 95.06 90 ALA A CA 1
ATOM 655 C C . ALA A 1 90 ? 13.802 4.027 -8.703 1.00 95.06 90 ALA A C 1
ATOM 657 O O . ALA A 1 90 ? 12.953 4.918 -8.843 1.00 95.06 90 ALA A O 1
ATOM 658 N N . ARG A 1 91 ? 14.507 3.549 -9.737 1.00 96.25 91 ARG A N 1
ATOM 659 C CA . ARG A 1 91 ? 14.285 3.950 -11.134 1.00 96.25 91 ARG A CA 1
ATOM 660 C C . ARG A 1 91 ? 12.951 3.420 -11.652 1.00 96.25 91 ARG A C 1
ATOM 662 O O . ARG A 1 91 ? 12.187 4.217 -12.198 1.00 96.25 91 ARG A O 1
ATOM 669 N N . LEU A 1 92 ? 12.655 2.143 -11.403 1.00 96.31 92 LEU A N 1
ATOM 670 C CA . LEU A 1 92 ? 11.377 1.510 -11.735 1.00 96.31 92 LEU A CA 1
ATOM 671 C C . LEU A 1 92 ? 10.200 2.309 -11.155 1.00 96.31 92 LEU A C 1
ATOM 673 O O . LEU A 1 92 ? 9.341 2.780 -11.899 1.00 96.31 92 LEU A O 1
ATOM 677 N N . MET A 1 93 ? 10.227 2.580 -9.847 1.00 97.44 93 MET A N 1
ATOM 678 C CA . MET A 1 93 ? 9.195 3.372 -9.168 1.00 97.44 93 MET A CA 1
ATOM 679 C C . MET A 1 93 ? 9.048 4.776 -9.764 1.00 97.44 93 MET A C 1
ATOM 681 O O . MET A 1 93 ? 7.936 5.264 -9.957 1.00 97.44 93 MET A O 1
ATOM 685 N N . SER A 1 94 ? 10.162 5.442 -10.079 1.00 96.75 94 SER A N 1
ATOM 686 C CA . SER A 1 94 ? 10.141 6.787 -10.670 1.00 96.75 94 SER A CA 1
ATOM 687 C C . SER A 1 94 ? 9.494 6.808 -12.056 1.00 96.75 94 SER A C 1
ATOM 689 O O . SER A 1 94 ? 8.744 7.736 -12.370 1.00 96.75 94 SER A O 1
ATOM 691 N N . GLN A 1 95 ? 9.784 5.804 -12.885 1.00 95.69 95 GLN A N 1
ATOM 692 C CA . GLN A 1 95 ? 9.216 5.667 -14.223 1.00 95.69 95 GLN A CA 1
ATOM 693 C C . GLN A 1 95 ? 7.730 5.304 -14.162 1.00 95.69 95 GLN A C 1
ATOM 695 O O . GLN A 1 95 ? 6.916 5.968 -14.806 1.00 95.69 95 GLN A O 1
ATOM 700 N N . ALA A 1 96 ? 7.374 4.306 -13.353 1.00 95.81 96 ALA A N 1
ATOM 701 C CA . ALA A 1 96 ? 6.002 3.845 -13.205 1.00 95.81 96 ALA A CA 1
ATOM 702 C C . ALA A 1 96 ? 5.093 4.946 -12.653 1.00 95.81 96 ALA A C 1
ATOM 704 O O . ALA A 1 96 ? 4.087 5.278 -13.273 1.00 95.81 96 ALA A O 1
ATOM 705 N N . LEU A 1 97 ? 5.476 5.604 -11.553 1.00 97.00 97 LEU A N 1
ATOM 706 C CA . LEU A 1 97 ? 4.652 6.660 -10.959 1.00 97.00 97 LEU A CA 1
ATOM 707 C C . LEU A 1 97 ? 4.455 7.847 -11.906 1.00 97.00 97 LEU A C 1
ATOM 709 O O . LEU A 1 97 ? 3.369 8.426 -11.924 1.00 97.00 97 LEU A O 1
ATOM 713 N N . ARG A 1 98 ? 5.451 8.186 -12.735 1.00 95.19 98 ARG A N 1
ATOM 714 C CA . ARG A 1 98 ? 5.298 9.233 -13.757 1.00 95.19 98 ARG A CA 1
ATOM 715 C C . ARG A 1 98 ? 4.189 8.892 -14.756 1.00 95.19 98 ARG A C 1
ATOM 717 O O . ARG A 1 98 ? 3.440 9.781 -15.142 1.00 95.19 98 ARG A O 1
ATOM 724 N N . LYS A 1 99 ? 4.085 7.623 -15.157 1.00 92.75 99 LYS A N 1
ATOM 725 C CA . LYS A 1 99 ? 3.077 7.136 -16.108 1.00 92.75 99 LYS A CA 1
ATOM 726 C C . LYS A 1 99 ? 1.698 6.992 -15.456 1.00 92.75 99 LYS A C 1
ATOM 728 O O . LYS A 1 99 ? 0.709 7.489 -15.984 1.00 92.75 99 LYS A O 1
ATOM 733 N N . ILE A 1 100 ? 1.647 6.353 -14.290 1.00 94.50 100 ILE A N 1
ATOM 734 C CA . ILE A 1 100 ? 0.400 5.932 -13.642 1.00 94.50 100 ILE A CA 1
ATOM 735 C C . ILE A 1 100 ? -0.337 7.125 -13.013 1.00 94.50 100 ILE A C 1
ATOM 737 O O . ILE A 1 100 ? -1.562 7.168 -13.045 1.00 94.50 100 ILE A O 1
ATOM 741 N N . THR A 1 101 ? 0.370 8.140 -12.496 1.00 95.31 101 THR A N 1
ATOM 742 C CA . THR A 1 101 ? -0.266 9.269 -11.778 1.00 95.31 101 THR A CA 1
ATOM 743 C C . THR A 1 101 ? -1.299 10.021 -12.624 1.00 95.31 101 THR A C 1
ATOM 745 O O . THR A 1 101 ? -2.352 10.395 -12.109 1.00 95.31 101 THR A O 1
ATOM 748 N N . GLY A 1 102 ? -1.026 10.238 -13.917 1.00 94.38 102 GLY A N 1
ATOM 749 C CA . GLY A 1 102 ? -1.991 10.879 -14.818 1.00 94.38 102 GLY A CA 1
ATOM 750 C C . GLY A 1 102 ? -3.250 10.030 -15.003 1.00 94.38 102 GLY A C 1
ATOM 751 O O . GLY A 1 102 ? -4.365 10.539 -14.896 1.00 94.38 102 GLY A O 1
ATOM 752 N N . ASN A 1 103 ? -3.067 8.720 -15.184 1.00 95.81 103 ASN A N 1
ATOM 753 C CA . ASN A 1 103 ? -4.162 7.766 -15.346 1.00 95.81 103 ASN A CA 1
ATOM 754 C C . ASN A 1 103 ? -5.021 7.683 -14.076 1.00 95.81 103 ASN A C 1
ATOM 756 O O . ASN A 1 103 ? -6.240 7.722 -14.180 1.00 95.81 103 ASN A O 1
ATOM 760 N N . ILE A 1 104 ? -4.402 7.674 -12.887 1.00 97.31 104 ILE A N 1
ATOM 761 C CA . ILE A 1 104 ? -5.100 7.662 -11.586 1.00 97.31 104 ILE A CA 1
ATOM 762 C C . ILE A 1 104 ? -6.080 8.830 -11.495 1.00 97.31 104 ILE A C 1
ATOM 764 O O . ILE A 1 104 ? -7.233 8.653 -11.103 1.00 97.31 104 ILE A O 1
ATOM 768 N N . LYS A 1 105 ? -5.632 10.032 -11.877 1.00 95.69 105 LYS A N 1
ATOM 769 C CA . LYS A 1 105 ? -6.473 11.229 -11.822 1.00 95.69 105 LYS A CA 1
ATOM 770 C C . LYS A 1 105 ? -7.645 11.149 -12.800 1.00 95.69 105 LYS A C 1
ATOM 772 O O . LYS A 1 105 ? -8.749 11.530 -12.420 1.00 95.69 105 LYS A O 1
ATOM 777 N N . ASN A 1 106 ? -7.404 10.675 -14.021 1.00 95.12 106 ASN A N 1
ATOM 778 C CA . ASN A 1 106 ? -8.437 10.559 -15.053 1.00 95.12 106 ASN A CA 1
ATOM 779 C C . ASN A 1 106 ? -9.484 9.492 -14.708 1.00 95.12 106 ASN A C 1
ATOM 781 O O . ASN A 1 106 ? -10.665 9.713 -14.944 1.00 95.12 106 ASN A O 1
ATOM 785 N N . ALA A 1 107 ? -9.049 8.382 -14.112 1.00 96.00 107 ALA A N 1
ATOM 786 C CA . ALA A 1 107 ? -9.912 7.289 -13.674 1.00 96.00 107 ALA A CA 1
ATOM 787 C C . ALA A 1 107 ? -10.647 7.573 -12.357 1.00 96.00 107 ALA A C 1
ATOM 789 O O . ALA A 1 107 ? -11.504 6.798 -11.956 1.00 96.00 107 ALA A O 1
ATOM 790 N N . ASN A 1 108 ? -10.286 8.657 -11.657 1.00 96.50 108 ASN A N 1
ATOM 791 C CA . ASN A 1 108 ? -10.744 8.944 -10.297 1.00 96.50 108 ASN A CA 1
ATOM 792 C C . ASN A 1 108 ? -10.545 7.758 -9.326 1.00 96.50 108 ASN A C 1
ATOM 794 O O . ASN A 1 108 ? -11.359 7.514 -8.442 1.00 96.50 108 ASN A O 1
ATOM 798 N N . CYS A 1 109 ? -9.435 7.040 -9.493 1.00 97.38 109 CYS A N 1
ATOM 799 C CA . CYS A 1 109 ? -9.090 5.860 -8.709 1.00 97.38 109 CYS A CA 1
ATOM 800 C C . CYS A 1 109 ? -8.202 6.248 -7.513 1.00 97.38 109 CYS A C 1
ATOM 802 O O . CYS A 1 109 ? -7.295 7.075 -7.637 1.00 97.38 109 CYS A O 1
ATOM 804 N N . LEU A 1 110 ? -8.419 5.648 -6.344 1.00 98.25 110 LEU A N 1
ATOM 805 C CA . LEU A 1 110 ? -7.536 5.760 -5.185 1.00 98.25 110 LEU A CA 1
ATOM 806 C C . LEU A 1 110 ? -6.504 4.629 -5.205 1.00 98.25 110 LEU A C 1
ATOM 808 O O . LEU A 1 110 ? -6.856 3.467 -5.044 1.00 98.25 110 LEU A O 1
ATOM 812 N N . VAL A 1 111 ? -5.218 4.970 -5.301 1.00 98.31 111 VAL A N 1
ATOM 813 C CA . VAL A 1 111 ? -4.125 3.988 -5.206 1.00 98.31 111 VAL A CA 1
ATOM 814 C C . VAL A 1 111 ? -3.370 4.148 -3.888 1.00 98.31 111 VAL A C 1
ATOM 816 O O . VAL A 1 111 ? -2.859 5.228 -3.577 1.00 98.31 111 VAL A O 1
ATOM 819 N N . ILE A 1 112 ? -3.286 3.063 -3.120 1.00 98.56 112 ILE A N 1
ATOM 820 C CA . ILE A 1 112 ? -2.608 2.982 -1.825 1.00 98.56 112 ILE A CA 1
ATOM 821 C C . ILE A 1 112 ? -1.383 2.085 -1.969 1.00 98.56 112 ILE A C 1
ATOM 823 O O . ILE A 1 112 ? -1.488 0.935 -2.374 1.00 98.56 112 ILE A O 1
ATOM 827 N N . PHE A 1 113 ? -0.223 2.606 -1.579 1.00 98.38 113 PHE A N 1
ATOM 828 C CA . PHE A 1 113 ? 1.011 1.832 -1.481 1.00 98.38 113 PHE A CA 1
ATOM 829 C C . PHE A 1 113 ? 1.320 1.551 -0.014 1.00 98.38 113 PHE A C 1
ATOM 831 O O . PHE A 1 113 ? 1.499 2.496 0.763 1.00 98.38 113 PHE A O 1
ATOM 838 N N . ILE A 1 114 ? 1.436 0.276 0.347 1.00 97.88 114 ILE A N 1
ATOM 839 C CA . ILE A 1 114 ? 2.005 -0.148 1.626 1.00 97.88 114 ILE A CA 1
ATOM 840 C C . ILE A 1 114 ? 3.526 -0.173 1.473 1.00 97.88 114 ILE A C 1
ATOM 842 O O . ILE A 1 114 ? 4.067 -0.518 0.421 1.00 97.88 114 ILE A O 1
ATOM 846 N N . ASN A 1 115 ? 4.242 0.296 2.491 1.00 97.25 115 ASN A N 1
ATOM 847 C CA . ASN A 1 115 ? 5.694 0.378 2.447 1.00 97.25 115 ASN A CA 1
ATOM 848 C C . ASN A 1 115 ? 6.276 0.105 3.832 1.00 97.25 115 ASN A C 1
ATOM 850 O O . ASN A 1 115 ? 5.666 0.417 4.853 1.00 97.25 115 ASN A O 1
ATOM 854 N N . GLN A 1 116 ? 7.479 -0.450 3.844 1.00 93.56 116 GLN A N 1
ATOM 855 C CA . GLN A 1 116 ? 8.193 -0.836 5.043 1.00 93.56 116 GLN A CA 1
ATOM 856 C C . GLN A 1 116 ? 9.225 0.229 5.426 1.00 93.56 116 GLN A C 1
ATOM 858 O O . GLN A 1 116 ? 9.815 0.911 4.579 1.00 93.56 116 GLN A O 1
ATOM 863 N N . ILE A 1 117 ? 9.487 0.333 6.726 1.00 92.75 117 ILE A N 1
ATOM 864 C CA . ILE A 1 117 ? 10.588 1.142 7.241 1.00 92.75 117 ILE A CA 1
ATOM 865 C C . ILE A 1 117 ? 11.902 0.359 7.081 1.00 92.75 117 ILE A C 1
ATOM 867 O O . ILE A 1 117 ? 11.974 -0.859 7.260 1.00 92.75 117 ILE A O 1
ATOM 871 N N . ARG A 1 118 ? 12.962 1.077 6.717 1.00 92.50 118 ARG A N 1
ATOM 872 C CA . ARG A 1 118 ? 14.362 0.636 6.709 1.00 92.50 118 ARG A CA 1
ATOM 873 C C . ARG A 1 118 ? 15.208 1.680 7.429 1.00 92.50 118 ARG A C 1
ATOM 875 O O . ARG A 1 118 ? 14.800 2.833 7.548 1.00 92.50 118 ARG A O 1
ATOM 882 N N . MET A 1 119 ? 16.401 1.304 7.872 1.00 91.56 119 MET A N 1
ATOM 883 C CA . MET A 1 119 ? 17.352 2.240 8.476 1.00 91.56 119 MET A CA 1
ATOM 884 C C . MET A 1 119 ? 18.471 2.565 7.489 1.00 91.56 119 MET A C 1
ATOM 886 O O . MET A 1 119 ? 19.054 1.667 6.885 1.00 91.56 119 MET A O 1
ATOM 890 N N . LYS A 1 120 ? 18.784 3.851 7.322 1.00 87.12 120 LYS A N 1
ATOM 891 C CA . LYS A 1 120 ? 19.979 4.283 6.595 1.00 87.12 120 LYS A CA 1
ATOM 892 C C . LYS A 1 120 ? 21.193 4.207 7.508 1.00 87.12 120 LYS A C 1
ATOM 894 O O . LYS A 1 120 ? 21.252 4.889 8.529 1.00 87.12 120 LYS A O 1
ATOM 899 N N . ILE A 1 121 ? 22.175 3.416 7.097 1.00 85.88 121 ILE A N 1
ATOM 900 C CA . ILE A 1 121 ? 23.476 3.338 7.761 1.00 85.88 121 ILE A CA 1
ATOM 901 C C . ILE A 1 121 ? 24.240 4.648 7.509 1.00 85.88 121 ILE A C 1
ATOM 903 O O . ILE A 1 121 ? 24.202 5.190 6.405 1.00 85.88 121 ILE A O 1
ATOM 907 N N 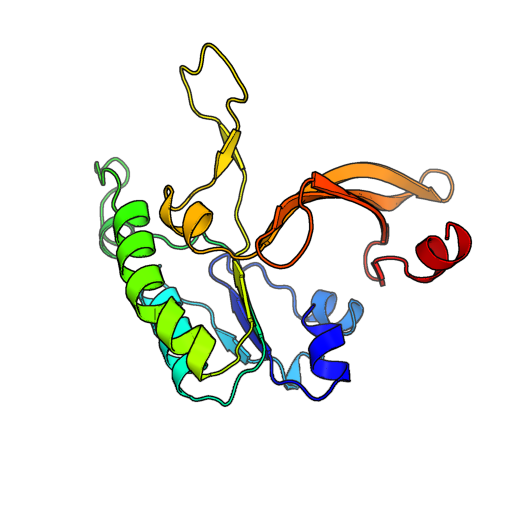. GLY A 1 122 ? 24.924 5.164 8.533 1.00 86.75 122 GLY A N 1
ATOM 908 C CA . GLY A 1 122 ? 25.809 6.330 8.413 1.00 86.75 122 GLY A CA 1
ATOM 909 C C . GLY A 1 122 ? 25.138 7.701 8.569 1.00 86.75 122 GLY A C 1
ATOM 910 O O . GLY A 1 122 ? 25.779 8.721 8.324 1.00 86.75 122 GLY A O 1
ATOM 911 N N . VAL A 1 123 ? 23.870 7.765 8.987 1.00 87.25 123 VAL A N 1
ATOM 912 C CA . VAL A 1 123 ? 23.206 9.039 9.315 1.00 87.25 123 VAL A CA 1
ATOM 913 C C . VAL A 1 123 ? 23.650 9.506 10.704 1.00 87.25 123 VAL A C 1
ATOM 915 O O . VAL A 1 123 ? 23.315 8.877 11.701 1.00 87.25 123 VAL A O 1
ATOM 918 N N . MET A 1 124 ? 24.393 10.616 10.766 1.00 81.69 124 MET A N 1
ATOM 919 C CA . MET A 1 124 ? 24.872 11.212 12.026 1.00 81.69 124 MET A CA 1
ATOM 920 C C . MET A 1 124 ? 23.905 12.247 12.631 1.00 81.69 124 MET A C 1
ATOM 922 O O . MET A 1 124 ? 24.031 12.585 13.804 1.00 81.69 124 MET A O 1
ATOM 926 N N . PHE A 1 125 ? 22.947 12.764 11.851 1.00 83.81 125 PHE A N 1
ATOM 927 C CA . PHE A 1 125 ? 21.990 13.782 12.297 1.00 83.81 125 PHE A CA 1
ATOM 928 C C . PHE A 1 125 ? 20.603 13.562 11.678 1.00 83.81 125 PHE A C 1
ATOM 930 O O . PHE A 1 125 ? 20.486 13.291 10.482 1.00 83.81 125 PHE A O 1
ATOM 937 N N . GLY A 1 126 ? 19.549 13.731 12.482 1.00 88.19 126 GLY A N 1
ATOM 938 C CA . GLY A 1 126 ? 18.159 13.491 12.081 1.00 88.19 126 GLY A CA 1
ATOM 939 C C . GLY A 1 126 ? 17.722 12.027 12.216 1.00 88.19 126 GLY A C 1
ATOM 940 O O . GLY A 1 126 ? 18.434 11.197 12.773 1.00 88.19 126 GLY A O 1
ATOM 941 N N . SER A 1 127 ? 16.517 11.710 11.728 1.00 88.31 127 SER A N 1
ATOM 942 C CA . SER A 1 127 ? 15.996 10.337 11.780 1.00 88.31 127 SER A CA 1
ATOM 943 C C . SER A 1 127 ? 16.709 9.437 10.757 1.00 88.31 127 SER A C 1
ATOM 945 O O . SER A 1 127 ? 16.762 9.801 9.576 1.00 88.31 127 SER A O 1
ATOM 947 N N . PRO A 1 128 ? 17.211 8.253 11.161 1.00 91.31 128 PRO A N 1
ATOM 948 C CA . PRO A 1 128 ? 17.784 7.274 10.239 1.00 91.31 128 PRO A CA 1
ATOM 949 C C . PRO A 1 128 ? 16.711 6.507 9.451 1.00 91.31 128 PRO A C 1
ATOM 951 O O . PRO A 1 128 ? 17.047 5.746 8.541 1.00 91.31 128 PRO A O 1
ATOM 954 N N . GLU A 1 129 ? 15.428 6.673 9.785 1.00 92.75 129 GLU A N 1
ATOM 955 C CA . GLU A 1 129 ? 14.336 5.953 9.138 1.00 92.75 129 GLU A CA 1
ATOM 956 C C . GLU A 1 129 ? 14.164 6.368 7.670 1.00 92.75 129 GLU A C 1
ATOM 958 O O . GLU A 1 129 ? 14.174 7.540 7.276 1.00 92.75 129 GLU A O 1
ATOM 963 N N . THR A 1 130 ? 13.968 5.369 6.822 1.00 93.56 130 THR A N 1
ATOM 964 C CA . THR A 1 130 ? 13.697 5.534 5.403 1.00 93.56 130 THR A CA 1
ATOM 965 C C . THR A 1 130 ? 12.704 4.491 4.912 1.00 93.56 130 THR A C 1
ATOM 967 O O . THR A 1 130 ? 12.322 3.593 5.650 1.00 93.56 130 THR A O 1
ATOM 970 N N . THR A 1 131 ? 12.254 4.629 3.669 1.00 94.12 131 THR A N 1
ATOM 971 C CA . THR A 1 131 ? 11.302 3.710 3.029 1.00 94.12 131 THR A CA 1
ATOM 972 C C . THR A 1 131 ? 11.911 3.172 1.740 1.00 94.12 131 THR A C 1
ATOM 974 O O . THR A 1 131 ? 12.744 3.856 1.135 1.00 94.12 131 THR A O 1
ATOM 977 N N . THR A 1 132 ? 11.500 1.981 1.308 1.00 93.88 132 THR A N 1
ATOM 978 C CA . THR A 1 132 ? 11.976 1.362 0.057 1.00 93.88 132 THR A CA 1
ATOM 979 C C . THR A 1 132 ? 11.405 2.076 -1.179 1.00 93.88 132 THR A C 1
ATOM 981 O O . THR A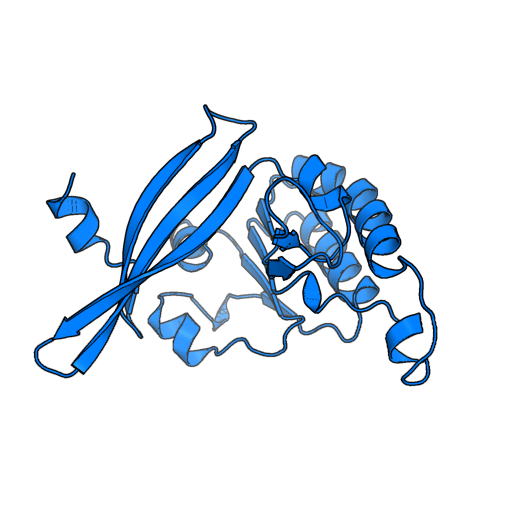 1 132 ? 10.541 2.956 -1.062 1.00 93.88 132 THR A O 1
ATOM 984 N N . GLY A 1 133 ? 11.915 1.750 -2.374 1.00 92.75 133 GLY A N 1
ATOM 985 C CA . GLY A 1 133 ? 11.432 2.329 -3.638 1.00 92.75 133 GLY A CA 1
ATOM 986 C C . GLY A 1 133 ? 11.928 3.749 -3.955 1.00 92.75 133 GLY A C 1
ATOM 987 O O . GLY A 1 133 ? 11.380 4.432 -4.823 1.00 92.75 133 GLY A O 1
ATOM 988 N N . GLY A 1 134 ? 12.969 4.226 -3.268 1.00 92.75 134 GLY A N 1
ATOM 989 C CA . GLY A 1 134 ? 13.558 5.546 -3.505 1.00 92.75 134 GLY A CA 1
ATOM 990 C C . GLY A 1 134 ? 12.680 6.714 -3.032 1.00 92.75 134 GLY A C 1
ATOM 991 O O . GLY A 1 134 ? 11.929 6.616 -2.063 1.00 92.75 134 GLY A O 1
ATOM 992 N N . ASN A 1 135 ? 12.807 7.873 -3.688 1.00 94.44 135 ASN A N 1
ATOM 993 C CA . ASN A 1 135 ? 12.113 9.098 -3.263 1.00 94.44 135 ASN A CA 1
ATOM 994 C C . ASN A 1 135 ? 10.841 9.412 -4.060 1.00 94.44 135 ASN A C 1
ATOM 996 O O . ASN A 1 135 ? 10.047 10.232 -3.601 1.00 94.44 135 ASN A O 1
ATOM 1000 N N . ALA A 1 136 ? 10.622 8.789 -5.223 1.00 94.75 136 ALA A N 1
ATOM 1001 C CA . ALA A 1 136 ? 9.524 9.147 -6.123 1.00 94.75 136 ALA A CA 1
ATOM 1002 C C . ALA A 1 136 ? 8.159 9.099 -5.422 1.00 94.75 136 ALA A C 1
ATOM 1004 O O . ALA A 1 136 ? 7.437 10.098 -5.413 1.00 94.75 136 ALA A O 1
ATOM 1005 N N . LEU A 1 137 ? 7.851 7.994 -4.739 1.00 96.25 137 LEU A N 1
ATOM 1006 C CA . LEU A 1 137 ? 6.581 7.824 -4.031 1.00 96.25 137 LEU A CA 1
ATOM 1007 C C . LEU A 1 137 ? 6.330 8.939 -3.005 1.00 96.25 137 LEU A C 1
ATOM 1009 O O . LEU A 1 137 ? 5.209 9.429 -2.881 1.00 96.25 137 LEU A O 1
ATOM 1013 N N . LYS A 1 138 ? 7.381 9.427 -2.329 1.00 95.19 138 LYS A N 1
ATOM 1014 C CA . LYS A 1 138 ? 7.261 10.527 -1.360 1.00 95.19 138 LYS A CA 1
ATOM 1015 C C . LYS A 1 138 ? 6.776 11.817 -2.011 1.00 95.19 138 LYS A C 1
ATOM 1017 O O . LYS A 1 138 ? 6.061 12.572 -1.354 1.00 95.19 138 LYS A O 1
ATOM 1022 N N . PHE A 1 139 ? 7.137 12.084 -3.266 1.00 94.88 139 PHE A N 1
ATOM 1023 C CA . PHE A 1 139 ? 6.723 13.281 -4.004 1.00 94.88 139 PHE A CA 1
ATOM 1024 C C . PHE A 1 139 ? 5.338 13.125 -4.639 1.00 94.88 139 PHE A C 1
ATOM 1026 O O . PHE A 1 139 ? 4.493 14.021 -4.478 1.00 94.88 139 PHE A O 1
ATOM 1033 N N . TYR A 1 140 ? 5.084 11.979 -5.276 1.00 97.00 140 TYR A N 1
ATOM 1034 C CA . TYR A 1 140 ? 3.816 11.695 -5.948 1.00 97.00 140 TYR A CA 1
ATOM 1035 C C . TYR A 1 140 ? 2.651 11.550 -4.964 1.00 97.00 140 TYR A C 1
ATOM 1037 O O . TYR A 1 140 ? 1.603 12.145 -5.199 1.00 97.00 140 TYR A O 1
ATOM 1045 N N . ALA A 1 141 ? 2.854 10.898 -3.812 1.00 97.62 141 ALA A N 1
ATOM 1046 C CA . ALA A 1 141 ? 1.799 10.693 -2.821 1.00 97.62 141 ALA A CA 1
ATOM 1047 C C . ALA A 1 141 ? 1.136 12.012 -2.385 1.00 97.62 141 ALA A C 1
ATOM 1049 O O . ALA A 1 141 ? 1.817 12.975 -1.999 1.00 97.62 141 ALA A O 1
ATOM 1050 N N . SER A 1 142 ? -0.196 12.049 -2.430 1.00 98.12 142 SER A N 1
ATOM 1051 C CA . SER A 1 142 ? -1.001 13.176 -1.941 1.00 98.12 142 SER A CA 1
ATOM 1052 C C . SER A 1 142 ? -1.116 13.178 -0.419 1.00 98.12 142 SER A C 1
ATOM 1054 O O . SER A 1 142 ? -1.037 14.236 0.202 1.00 98.12 142 SER A O 1
ATOM 1056 N N . VAL A 1 143 ? -1.221 11.992 0.179 1.00 98.38 143 VAL A N 1
ATOM 1057 C CA . VAL A 1 143 ? -1.252 11.774 1.626 1.00 98.38 143 VAL A CA 1
ATOM 1058 C C . VAL A 1 143 ? -0.214 10.713 1.976 1.00 98.38 143 VAL A C 1
ATOM 1060 O O . VAL A 1 143 ? -0.011 9.768 1.216 1.00 98.38 143 VAL A O 1
ATOM 1063 N N . ARG A 1 144 ? 0.479 10.882 3.104 1.00 98.31 144 ARG A N 1
ATOM 1064 C CA . ARG A 1 144 ? 1.355 9.854 3.679 1.00 98.31 144 ARG A CA 1
ATOM 1065 C C . ARG A 1 144 ? 1.013 9.671 5.146 1.00 98.31 144 ARG A C 1
ATOM 1067 O O . ARG A 1 144 ? 0.941 10.657 5.882 1.00 98.31 144 ARG A O 1
ATOM 1074 N N . LEU A 1 145 ? 0.852 8.416 5.538 1.00 98.06 145 LEU A N 1
ATOM 1075 C CA . LEU A 1 145 ? 0.500 7.995 6.885 1.00 98.06 145 LEU A CA 1
ATOM 1076 C C . LEU A 1 145 ? 1.673 7.197 7.464 1.00 98.06 145 LEU A C 1
ATOM 1078 O O . LEU A 1 145 ? 2.194 6.308 6.796 1.00 98.06 145 LEU A O 1
ATOM 1082 N N . ASP A 1 146 ? 2.111 7.559 8.665 1.00 97.50 146 ASP A N 1
ATOM 1083 C CA . ASP A 1 146 ? 3.040 6.776 9.485 1.00 97.50 146 ASP A CA 1
ATOM 1084 C C . ASP A 1 146 ? 2.214 6.081 10.570 1.00 97.50 146 ASP A C 1
ATOM 1086 O O . ASP A 1 146 ? 1.623 6.760 11.411 1.00 97.50 146 ASP A O 1
ATOM 1090 N N . ILE A 1 147 ? 2.113 4.754 10.493 1.00 97.25 147 ILE A N 1
ATOM 1091 C CA . ILE A 1 147 ? 1.358 3.912 11.424 1.00 97.25 147 ILE A CA 1
ATOM 1092 C C . ILE A 1 147 ? 2.326 3.209 12.372 1.00 97.25 147 ILE A C 1
ATOM 1094 O O . ILE A 1 147 ? 3.289 2.579 11.937 1.00 97.25 147 ILE A O 1
ATOM 1098 N N . ARG A 1 148 ? 2.064 3.300 13.678 1.00 97.31 148 ARG A N 1
ATOM 1099 C CA . ARG A 1 148 ? 2.875 2.654 14.713 1.00 97.31 148 ARG A CA 1
ATOM 1100 C C . ARG A 1 148 ? 1.996 2.005 15.764 1.00 97.31 148 ARG A C 1
ATOM 1102 O O . ARG A 1 148 ? 1.036 2.610 16.235 1.00 97.31 148 ARG A O 1
ATOM 1109 N N . ARG A 1 149 ? 2.389 0.806 16.190 1.00 97.12 149 ARG A N 1
ATOM 1110 C CA . ARG A 1 149 ? 1.887 0.198 17.420 1.00 97.12 149 ARG A CA 1
ATOM 1111 C C . ARG A 1 149 ? 2.522 0.911 18.614 1.00 97.12 149 ARG A C 1
ATOM 1113 O O . ARG A 1 149 ? 3.746 0.955 18.713 1.00 97.12 149 ARG A O 1
ATOM 1120 N N . THR A 1 150 ? 1.705 1.473 19.495 1.00 97.12 150 THR A N 1
ATOM 1121 C CA . THR A 1 150 ? 2.149 2.196 20.700 1.00 97.12 150 THR A CA 1
ATOM 1122 C C . THR A 1 150 ? 2.031 1.357 21.965 1.00 97.12 150 THR A C 1
ATOM 1124 O O . THR A 1 150 ? 2.757 1.606 22.923 1.00 97.12 150 THR A O 1
ATOM 1127 N N . GLY A 1 151 ? 1.166 0.343 21.952 1.00 96.69 151 GLY A N 1
ATOM 1128 C CA . GLY A 1 151 ? 0.855 -0.470 23.121 1.00 96.69 151 GLY A CA 1
ATOM 1129 C C . GLY A 1 151 ? 0.120 -1.763 22.774 1.00 96.69 151 GLY A C 1
ATOM 1130 O O . GLY A 1 151 ? 0.002 -2.164 21.609 1.00 96.69 151 GLY A O 1
ATOM 1131 N N . ALA A 1 152 ? -0.361 -2.445 23.807 1.00 96.44 152 ALA A N 1
ATOM 1132 C CA . ALA A 1 152 ? -1.124 -3.682 23.702 1.00 96.44 152 ALA A CA 1
ATOM 1133 C C . ALA A 1 152 ? -2.478 -3.497 24.387 1.00 96.44 152 ALA A C 1
ATOM 1135 O O . ALA A 1 152 ? -2.521 -3.014 25.514 1.00 96.44 152 ALA A O 1
ATOM 1136 N N . VAL A 1 153 ? -3.554 -3.931 23.732 1.00 94.88 153 VAL A N 1
ATOM 1137 C CA . VAL A 1 153 ? -4.882 -4.012 24.353 1.00 94.88 153 VAL A CA 1
ATOM 1138 C C . VAL A 1 153 ? -4.985 -5.371 25.034 1.00 94.88 153 VAL A C 1
ATOM 1140 O O . VAL A 1 153 ? -4.699 -6.390 24.397 1.00 94.88 153 VAL A O 1
ATOM 1143 N N . LYS A 1 154 ? -5.346 -5.390 26.319 1.00 95.00 154 LYS A N 1
ATOM 1144 C CA . LYS A 1 154 ? -5.410 -6.610 27.130 1.00 95.00 154 LYS A CA 1
ATOM 1145 C C . LYS A 1 154 ? -6.792 -6.828 27.734 1.00 95.00 154 LYS A C 1
ATOM 1147 O O . LYS A 1 154 ? -7.402 -5.878 28.215 1.00 95.00 154 LYS A O 1
ATOM 1152 N N . GLU A 1 155 ? -7.220 -8.084 27.774 1.00 92.00 155 GLU A N 1
ATOM 1153 C CA . GLU A 1 155 ? -8.350 -8.560 28.576 1.00 92.00 155 GLU A CA 1
ATOM 1154 C C . GLU A 1 155 ? -7.804 -9.549 29.614 1.00 92.00 155 GLU A C 1
ATOM 1156 O O . GLU A 1 155 ? -7.427 -10.675 29.293 1.00 92.00 155 GLU A O 1
ATOM 1161 N N . GLY A 1 156 ? -7.674 -9.098 30.866 1.00 93.25 156 GLY A N 1
ATOM 1162 C CA . GLY A 1 156 ? -6.928 -9.843 31.884 1.00 93.25 156 GLY A CA 1
ATOM 1163 C C . GLY A 1 156 ? -5.454 -9.998 31.491 1.00 93.25 156 GLY A C 1
ATOM 1164 O O . GLY A 1 156 ? -4.758 -9.000 31.280 1.00 93.25 156 GLY A O 1
ATOM 1165 N N . ASP A 1 157 ? -4.994 -11.245 31.376 1.00 92.88 157 ASP A N 1
ATOM 1166 C CA . ASP A 1 157 ? -3.621 -11.581 30.974 1.00 92.88 157 ASP A CA 1
ATOM 1167 C C . ASP A 1 157 ? -3.448 -11.745 29.451 1.00 92.88 157 ASP A C 1
ATOM 1169 O O . ASP A 1 157 ? -2.317 -11.769 28.957 1.00 92.88 157 ASP A O 1
ATOM 1173 N N . GLU A 1 158 ? -4.541 -11.817 28.683 1.00 95.25 158 GLU A N 1
ATOM 1174 C CA . GLU A 1 158 ? -4.490 -12.044 27.238 1.00 95.25 158 GLU A CA 1
ATOM 1175 C C . GLU A 1 158 ? -4.357 -10.739 26.448 1.00 95.25 158 GLU A C 1
ATOM 1177 O O . GLU A 1 158 ? -5.043 -9.749 26.705 1.00 95.25 158 GLU A O 1
ATOM 1182 N N . VAL A 1 159 ? -3.476 -10.733 25.441 1.00 95.94 159 VAL A N 1
ATOM 1183 C CA . VAL A 1 159 ? -3.331 -9.611 24.502 1.00 95.94 159 VAL A CA 1
ATOM 1184 C C . VAL A 1 159 ? -4.304 -9.801 23.343 1.00 95.94 159 VAL A C 1
ATOM 1186 O O . VAL A 1 159 ? -4.050 -10.586 22.431 1.00 95.94 159 VAL A O 1
ATOM 1189 N N . VAL A 1 160 ? -5.391 -9.035 23.356 1.00 96.44 160 VAL A N 1
ATOM 1190 C CA . VAL A 1 160 ? -6.485 -9.126 22.375 1.00 96.44 160 VAL A CA 1
ATOM 1191 C C . VAL A 1 160 ? -6.349 -8.132 21.215 1.00 96.44 160 VAL A C 1
ATOM 1193 O O . VAL A 1 160 ? -7.102 -8.188 20.240 1.00 96.44 160 VAL A O 1
ATOM 1196 N N . GLY A 1 161 ? -5.385 -7.210 21.287 1.00 96.25 161 GLY A N 1
ATOM 1197 C CA . GLY A 1 161 ? -5.193 -6.216 20.239 1.00 96.25 161 GLY A CA 1
ATOM 1198 C C . GLY A 1 161 ? -3.979 -5.314 20.416 1.00 96.25 161 GLY A C 1
ATOM 1199 O O . GLY A 1 161 ? -3.109 -5.517 21.269 1.00 96.25 161 GLY A O 1
ATOM 1200 N N . SER A 1 162 ? -3.932 -4.282 19.583 1.00 97.44 162 SER A N 1
ATOM 1201 C CA . SER A 1 162 ? -2.862 -3.292 19.523 1.00 97.44 162 SER A CA 1
ATOM 1202 C C . SER A 1 162 ? -3.408 -1.875 19.629 1.00 97.44 162 SER A C 1
ATOM 1204 O O . SER A 1 162 ? -4.254 -1.464 18.834 1.00 97.44 162 SER A O 1
ATOM 1206 N N . GLU A 1 163 ? -2.861 -1.102 20.565 1.00 97.31 163 GLU A N 1
ATOM 1207 C CA . GLU A 1 163 ? -3.005 0.351 20.525 1.00 97.31 163 GLU A CA 1
ATOM 1208 C C . GLU A 1 163 ? -2.159 0.888 19.375 1.00 97.31 163 GLU A C 1
ATOM 1210 O O . GLU A 1 163 ? -0.985 0.523 19.222 1.00 97.31 163 GLU A O 1
ATOM 1215 N N . THR A 1 164 ? -2.772 1.720 18.544 1.00 97.81 164 THR A N 1
ATOM 1216 C CA . THR A 1 164 ? -2.208 2.161 17.274 1.00 97.81 164 THR A CA 1
ATOM 1217 C C . THR A 1 164 ? -2.309 3.671 17.153 1.00 97.81 164 THR A C 1
ATOM 1219 O O . THR A 1 164 ? -3.360 4.264 17.377 1.00 97.81 164 THR A O 1
ATOM 1222 N N . ARG A 1 165 ? -1.210 4.297 16.733 1.00 97.56 165 ARG A N 1
ATOM 1223 C CA . ARG A 1 165 ? -1.150 5.713 16.378 1.00 97.56 165 ARG A CA 1
ATOM 1224 C C . ARG A 1 165 ? -0.853 5.850 14.894 1.00 97.56 165 ARG A C 1
ATOM 1226 O O . ARG A 1 165 ? 0.109 5.267 14.395 1.00 97.56 165 ARG A O 1
ATOM 1233 N N . VAL A 1 166 ? -1.631 6.678 14.204 1.00 98.12 166 VAL A N 1
ATOM 1234 C CA . VAL A 1 166 ? -1.393 7.054 12.807 1.00 98.12 166 VAL A CA 1
ATOM 1235 C C . VAL A 1 166 ? -1.131 8.550 12.720 1.00 98.12 166 VAL A C 1
ATOM 1237 O O . VAL A 1 166 ? -1.977 9.361 13.088 1.00 98.12 166 VAL A O 1
ATOM 1240 N N . LYS A 1 167 ? 0.033 8.937 12.196 1.00 97.69 167 LYS A N 1
ATOM 1241 C CA . LYS A 1 167 ? 0.421 10.333 11.965 1.00 97.69 167 LYS A CA 1
ATOM 1242 C C . LYS A 1 167 ? 0.381 10.674 10.481 1.00 97.69 167 LYS A C 1
ATOM 1244 O O . LYS A 1 167 ? 0.960 9.977 9.650 1.00 97.69 167 LYS A O 1
ATOM 1249 N N . ILE A 1 168 ? -0.225 11.808 10.140 1.00 97.81 168 ILE A N 1
ATOM 1250 C CA . ILE A 1 168 ? -0.245 12.327 8.769 1.00 97.81 168 ILE A CA 1
ATOM 1251 C C . ILE A 1 168 ? 1.061 13.086 8.506 1.00 97.81 168 ILE A C 1
ATOM 1253 O O . ILE A 1 168 ? 1.178 14.275 8.798 1.00 97.81 168 ILE A O 1
ATOM 1257 N N . VAL A 1 169 ? 2.067 12.413 7.946 1.00 96.81 169 VAL A N 1
ATOM 1258 C CA . VAL A 1 169 ? 3.397 13.008 7.694 1.00 96.81 169 VAL A CA 1
ATOM 1259 C C . VAL A 1 169 ? 3.464 13.834 6.407 1.00 96.81 169 VAL A C 1
ATOM 1261 O O . VAL A 1 169 ? 4.404 14.600 6.206 1.00 96.81 169 VAL A O 1
ATOM 1264 N N . LYS A 1 170 ? 2.473 13.694 5.522 1.00 97.81 170 LYS A N 1
ATOM 1265 C CA . LYS A 1 170 ? 2.280 14.549 4.344 1.00 97.81 170 LYS A CA 1
ATOM 1266 C C . LYS A 1 170 ? 0.796 14.643 4.027 1.00 97.81 170 LYS A C 1
ATOM 1268 O O . LYS A 1 170 ? 0.112 13.624 4.046 1.00 97.81 170 LYS A O 1
ATOM 1273 N N . ASN A 1 171 ? 0.333 15.836 3.674 1.00 98.06 171 ASN A N 1
ATOM 1274 C CA . ASN A 1 171 ? -1.033 16.065 3.227 1.00 98.06 171 ASN A CA 1
ATOM 1275 C C . ASN A 1 171 ? -1.065 17.205 2.199 1.00 98.06 171 ASN A C 1
ATOM 1277 O O . ASN A 1 171 ? -0.518 18.272 2.464 1.00 98.06 171 ASN A O 1
ATOM 1281 N N . LYS A 1 172 ? -1.653 16.963 1.022 1.00 97.62 172 LYS A N 1
ATOM 1282 C CA . LYS A 1 172 ? -1.860 17.973 -0.034 1.00 97.62 172 LYS A CA 1
ATOM 1283 C C . LYS A 1 172 ? -3.295 18.515 -0.093 1.00 97.62 172 LYS A C 1
ATOM 1285 O O . LYS A 1 172 ? -3.547 19.415 -0.883 1.00 97.62 172 LYS A O 1
ATOM 1290 N N . VAL A 1 173 ? -4.225 17.954 0.683 1.00 96.25 173 VAL A N 1
ATOM 1291 C CA . VAL A 1 173 ? -5.664 18.283 0.613 1.00 96.25 173 VAL A CA 1
ATOM 1292 C C . VAL A 1 173 ? -6.206 18.916 1.896 1.00 96.25 173 VAL A C 1
ATOM 1294 O O . VAL A 1 173 ? -7.287 19.490 1.888 1.00 96.25 173 VAL A O 1
ATOM 1297 N N . ALA A 1 174 ? -5.455 18.838 2.995 1.00 96.88 174 ALA A N 1
ATOM 1298 C CA . ALA A 1 174 ? -5.764 19.470 4.274 1.00 96.88 174 ALA A CA 1
ATOM 1299 C C . ALA A 1 174 ? -4.460 19.719 5.066 1.00 96.88 174 ALA A C 1
ATOM 1301 O O . ALA A 1 174 ? -3.392 19.268 4.635 1.00 96.88 174 ALA A O 1
ATOM 1302 N N . PRO A 1 175 ? -4.502 20.408 6.223 1.00 96.56 175 PRO A N 1
ATOM 1303 C CA . PRO A 1 175 ? -3.316 20.608 7.053 1.00 96.56 175 PRO A CA 1
ATOM 1304 C C . PRO A 1 175 ? -2.632 19.280 7.457 1.00 96.56 175 PRO A C 1
ATOM 1306 O O . PRO A 1 175 ? -3.314 18.349 7.898 1.00 96.56 175 PRO A O 1
ATOM 1309 N N . PRO A 1 176 ? -1.297 19.157 7.307 1.00 95.31 176 PRO A N 1
ATOM 1310 C CA . PRO A 1 176 ? -0.545 17.966 7.707 1.00 95.31 176 PRO A CA 1
ATOM 1311 C C . PRO A 1 176 ? -0.280 17.913 9.224 1.00 95.31 176 PRO A C 1
ATOM 1313 O O . PRO A 1 176 ? -0.629 18.824 9.969 1.00 95.31 176 PRO A O 1
ATOM 1316 N N . PHE A 1 177 ? 0.376 16.836 9.671 1.00 94.38 177 PHE A N 1
ATOM 1317 C CA . PHE A 1 177 ? 0.905 16.610 11.027 1.00 94.38 177 PHE A CA 1
ATOM 1318 C C . PHE A 1 177 ? -0.110 16.389 12.147 1.00 94.38 177 PHE A C 1
ATOM 1320 O O . PHE A 1 177 ? 0.283 16.270 13.306 1.00 94.38 177 PHE A O 1
ATOM 1327 N N . ARG A 1 178 ? -1.389 16.236 11.805 1.00 95.88 178 ARG A N 1
ATOM 1328 C CA . ARG A 1 178 ? -2.379 15.663 12.721 1.00 95.88 178 ARG A CA 1
ATOM 1329 C C . ARG A 1 178 ? -2.108 14.173 12.945 1.00 95.88 178 ARG A C 1
ATOM 1331 O O . ARG A 1 178 ? -1.478 13.515 12.110 1.00 95.88 178 ARG A O 1
ATOM 1338 N N . GLN A 1 179 ? -2.598 13.657 14.064 1.00 96.00 179 GLN A N 1
ATOM 1339 C CA . GLN A 1 179 ? -2.520 12.245 14.420 1.00 96.00 179 GLN A CA 1
ATOM 1340 C C . GLN A 1 179 ? -3.885 11.733 14.879 1.00 96.00 179 GLN A C 1
ATOM 1342 O O . GLN A 1 179 ? -4.703 12.521 15.349 1.00 96.00 179 GLN A O 1
ATOM 1347 N N . ALA A 1 180 ? -4.096 10.431 14.732 1.00 95.88 180 ALA A N 1
ATOM 1348 C CA . ALA A 1 180 ? -5.225 9.693 15.278 1.00 95.88 180 ALA A CA 1
ATOM 1349 C C . ALA A 1 180 ? -4.691 8.525 16.112 1.00 95.88 180 ALA A C 1
ATOM 1351 O O . ALA A 1 180 ? -3.675 7.921 15.749 1.00 95.88 180 ALA A O 1
ATOM 1352 N N . GLU A 1 181 ? -5.361 8.234 17.218 1.00 95.81 181 GLU A N 1
ATOM 1353 C CA . GLU A 1 181 ? -5.068 7.109 18.102 1.00 95.81 181 GLU A CA 1
ATOM 1354 C C . GLU A 1 181 ? -6.322 6.257 18.209 1.00 95.81 181 GLU A C 1
ATOM 1356 O O . GLU A 1 181 ? -7.416 6.793 18.346 1.00 95.81 181 GLU A O 1
ATOM 1361 N N . PHE A 1 182 ? -6.158 4.947 18.067 1.00 96.31 182 PHE A N 1
ATOM 1362 C CA . PHE A 1 182 ? -7.258 3.995 18.078 1.00 96.31 182 PHE A CA 1
ATOM 1363 C C . PHE A 1 182 ? -6.749 2.590 18.382 1.00 96.31 182 PHE A C 1
ATOM 1365 O O . PHE A 1 182 ? -5.545 2.312 18.394 1.00 96.31 182 PHE A O 1
ATOM 1372 N N . GLN A 1 183 ? -7.682 1.675 18.612 1.00 95.81 183 GLN A N 1
ATOM 1373 C CA . GLN A 1 183 ? -7.385 0.279 18.900 1.00 95.81 183 GLN A CA 1
ATOM 1374 C C . GLN A 1 183 ? -7.662 -0.594 17.675 1.00 95.81 183 GLN A C 1
ATOM 1376 O O . GLN A 1 183 ? -8.686 -0.447 17.007 1.00 95.81 183 GLN A O 1
ATOM 1381 N N . ILE A 1 184 ? -6.757 -1.531 17.397 1.00 96.62 184 ILE A N 1
ATOM 1382 C CA . ILE A 1 184 ? -6.969 -2.616 16.435 1.00 96.62 184 ILE A CA 1
ATOM 1383 C C . ILE A 1 184 ? -7.110 -3.910 17.229 1.00 96.62 184 ILE A C 1
ATOM 1385 O O . ILE A 1 184 ? -6.144 -4.377 17.833 1.00 96.62 184 ILE A O 1
ATOM 1389 N N . LEU A 1 185 ? -8.304 -4.490 17.222 1.00 96.06 185 LEU A N 1
ATOM 1390 C CA . LEU A 1 185 ? -8.590 -5.776 17.851 1.00 96.06 185 LEU A CA 1
ATOM 1391 C C . LEU A 1 185 ? -8.337 -6.904 16.850 1.00 96.06 185 LEU A C 1
ATOM 1393 O O . LEU A 1 185 ? -8.787 -6.845 15.699 1.00 96.06 185 LEU A O 1
ATOM 1397 N N . TYR A 1 186 ? -7.625 -7.945 17.274 1.00 94.31 186 TYR A N 1
ATOM 1398 C CA . TYR A 1 186 ? -7.287 -9.053 16.385 1.00 94.31 186 TYR A CA 1
ATOM 1399 C C . TYR A 1 186 ? -8.551 -9.796 15.943 1.00 94.31 186 TYR A C 1
ATOM 1401 O O . TYR A 1 186 ? -9.429 -10.103 16.746 1.00 94.31 186 TYR A O 1
ATOM 1409 N N . GLY A 1 187 ? -8.680 -10.022 14.633 1.00 92.00 187 GLY A N 1
ATOM 1410 C CA . GLY A 1 187 ? -9.853 -10.672 14.037 1.00 92.00 187 GLY A CA 1
ATOM 1411 C C . GLY A 1 187 ? -11.126 -9.818 13.995 1.00 92.00 187 GLY A C 1
ATOM 1412 O O . GLY A 1 187 ? -12.141 -10.299 13.508 1.00 92.00 187 GLY A O 1
ATOM 1413 N N . LYS A 1 188 ? -11.094 -8.568 14.477 1.00 92.62 188 LYS A N 1
ATOM 1414 C CA . LYS A 1 188 ? -12.227 -7.623 14.404 1.00 92.62 188 LYS A CA 1
ATOM 1415 C C . LYS A 1 188 ? -11.876 -6.322 13.675 1.00 92.62 188 LYS A C 1
ATOM 1417 O O . LYS A 1 188 ? -12.764 -5.654 13.153 1.00 92.62 188 LYS A O 1
ATOM 1422 N N . GLY A 1 189 ? -10.593 -5.963 13.612 1.00 93.94 189 GLY A N 1
ATOM 1423 C CA . GLY A 1 189 ? -10.119 -4.747 12.955 1.00 93.94 189 GLY A CA 1
ATOM 1424 C C . GLY A 1 189 ? -10.151 -3.521 13.864 1.00 93.94 189 GLY A C 1
ATOM 1425 O O . GLY A 1 189 ? -9.975 -3.631 15.076 1.00 93.94 189 GLY A O 1
ATOM 1426 N N . ILE A 1 190 ? -10.321 -2.339 13.267 1.00 94.88 190 ILE A N 1
ATOM 1427 C CA . ILE A 1 190 ? -10.367 -1.062 13.996 1.00 94.88 190 ILE A CA 1
ATOM 1428 C C . ILE A 1 190 ? -11.619 -1.025 14.880 1.00 94.88 190 ILE A C 1
ATOM 1430 O O . ILE A 1 190 ? -12.732 -1.259 14.405 1.00 94.88 190 ILE A O 1
ATOM 1434 N N . TYR A 1 191 ? -11.437 -0.719 16.164 1.00 91.38 191 TYR A N 1
ATOM 1435 C CA . TYR A 1 191 ? -12.510 -0.696 17.151 1.00 91.38 191 TYR A CA 1
ATOM 1436 C C . TYR A 1 191 ? -13.281 0.631 17.141 1.00 91.38 191 TYR A C 1
ATOM 1438 O O . TYR A 1 191 ? -13.064 1.509 17.973 1.00 91.38 191 TYR A O 1
ATOM 1446 N N . LEU A 1 192 ? -14.226 0.743 16.205 1.00 86.62 192 LEU A N 1
ATOM 1447 C CA . LEU A 1 192 ? -15.034 1.948 15.983 1.00 86.62 192 LEU A CA 1
ATOM 1448 C C . LEU A 1 192 ? -15.774 2.442 17.237 1.00 86.62 192 LEU A C 1
ATOM 1450 O O . LEU A 1 192 ? -15.839 3.640 17.488 1.00 86.62 192 LEU A O 1
ATOM 1454 N N . ASN A 1 193 ? -16.338 1.531 18.036 1.00 83.31 193 ASN A N 1
ATOM 1455 C CA . ASN A 1 193 ? -17.096 1.920 19.229 1.00 83.31 193 ASN A CA 1
ATOM 1456 C C . ASN A 1 193 ? -16.206 2.587 20.285 1.00 83.31 193 ASN A C 1
ATOM 1458 O O . ASN A 1 193 ? -16.689 3.455 21.002 1.00 83.31 193 ASN A O 1
ATOM 1462 N N . GLY A 1 194 ? -14.929 2.197 20.368 1.00 79.38 194 GLY A N 1
ATOM 1463 C CA . GLY A 1 194 ? -13.962 2.863 21.239 1.00 79.38 194 GLY A CA 1
ATOM 1464 C C . GLY A 1 194 ? -13.720 4.300 20.794 1.00 79.38 194 GLY A C 1
ATOM 1465 O O . GLY A 1 194 ? -13.846 5.213 21.597 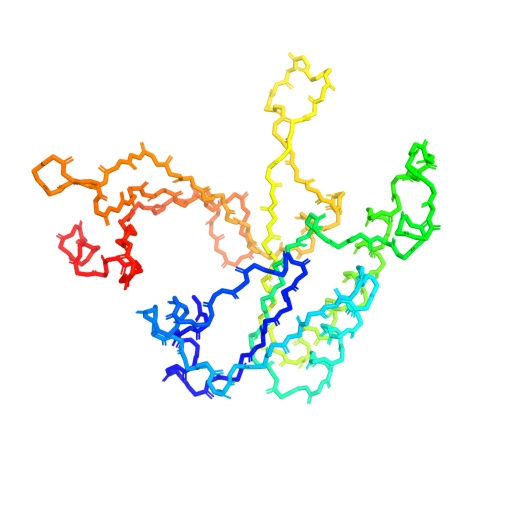1.00 79.38 194 GLY A O 1
ATOM 1466 N N . GLU A 1 195 ? -13.500 4.508 19.492 1.00 82.69 195 GLU A N 1
ATOM 1467 C CA . GLU A 1 195 ? -13.291 5.849 18.929 1.00 82.69 195 GLU A CA 1
ATOM 1468 C C . GLU A 1 195 ? -14.495 6.779 19.162 1.00 82.69 195 GLU A C 1
ATOM 1470 O O . GLU A 1 195 ? -14.307 7.959 19.427 1.00 82.69 195 GLU A O 1
ATOM 1475 N N . ILE A 1 196 ? -15.730 6.269 19.085 1.00 82.69 196 ILE A N 1
ATOM 1476 C CA . ILE A 1 196 ? -16.945 7.075 19.309 1.00 82.69 196 ILE A CA 1
ATOM 1477 C C . ILE A 1 196 ? -17.080 7.521 20.770 1.00 82.69 196 ILE A C 1
ATOM 1479 O O . ILE A 1 196 ? -17.609 8.597 21.019 1.00 82.69 196 ILE A O 1
ATOM 1483 N N . ILE A 1 197 ? -16.652 6.698 21.729 1.00 82.81 197 ILE A N 1
ATOM 1484 C CA . ILE A 1 197 ? -16.734 7.030 23.160 1.00 82.81 197 ILE A CA 1
ATOM 1485 C C . ILE A 1 197 ? -15.708 8.107 23.536 1.00 82.81 197 ILE A C 1
ATOM 1487 O O . ILE A 1 197 ? -15.982 8.924 24.412 1.00 82.81 197 ILE A O 1
ATOM 1491 N N . ASP A 1 198 ? -14.547 8.102 22.879 1.00 75.56 198 ASP A N 1
ATOM 1492 C CA . ASP A 1 198 ? -13.450 9.034 23.156 1.00 75.56 198 ASP A CA 1
ATOM 1493 C C . ASP A 1 198 ? -13.633 10.425 22.503 1.00 75.56 198 ASP A C 1
ATOM 1495 O O . ASP A 1 198 ? -12.935 11.370 22.884 1.00 75.56 198 ASP A O 1
ATOM 1499 N N . LEU A 1 199 ? -14.537 10.555 21.518 1.00 74.00 199 LEU A N 1
ATOM 1500 C CA . LEU A 1 199 ? -14.860 11.799 20.793 1.00 74.00 199 LEU A CA 1
ATOM 1501 C C . LEU A 1 199 ? -15.913 12.659 21.507 1.00 74.00 199 LEU A C 1
ATOM 1503 O O . LEU A 1 199 ? -15.724 13.900 21.505 1.00 74.00 199 LEU A O 1
#

Secondary structure (DSSP, 8-state):
-HHHHHHTT--EEEEESSS---HHHHHHTT--STT-EEE--SSHHHHHHHHHHHHHTT--SEEEEE-GGG---HHHHSS-TT---TTHHHHHHHHHHHHHHHHHHHHT-EEEE---EEE-TT--SS--EEESS-SHHHHH-SEEEEEEEEEEEEETTEEEEEEEEEEEEEESSS-S--EEEEEEETTTEE-HHHHHHH-

Sequence (199 aa):
VIAQAQKMGATCAFVDAEHALDPEYAGKLGVNVDDLLVSQPDTGEQALEITDMLVRSNAIDVIVIDSVAALVPKAEIEGEMGDMHVGLQARLMSQALRKITGNIKNANCLVIFINQIRMKIGVMFGSPETTTGGNALKFYASVRLDIRRTGAVKEGDEVVGSETRVKIVKNKVAPPFRQAEFQILYGKGIYLNGEIIDL

Organism: NCBI:txid587753

Radius of gyration: 18.3 Å; Cα contacts (8 Å, |Δi|>4): 331; chains: 1; bounding box: 46×36×49 Å

Nearest PDB structures (foldseek):
  7jy9-assembly1_I  TM=9.996E-01  e=2.728E-33  Escherichia coli
  8gms-assembly1_F  TM=9.986E-01  e=2.051E-32  Escherichia coli
  3cmw-assembly2_C  TM=9.978E-01  e=2.567E-30  Escherichia coli
  3cmt-assembly2_D  TM=9.986E-01  e=2.729E-30  unclassified
  3cmw-assembly1_A  TM=9.999E-01  e=6.422E-30  Escherichia coli

Mean predicted aligned error: 3.95 Å

pLDDT: mean 94.56, std 4.2, range [74.0, 98.56]

Foldseek 3Di:
DQLVCVVVVFQEEEAALVPDDDLLLCVLQRHPSVRYHYHHDPALLVSLVVLLVVLQVLRHAEYEYHALVSRHHPCRVVDDVPDDPPCVLLVSLQVSLVNRLVSCVVSNHHYHHDWDWDAAPPDPDDGRIDTPNHCNCVVSDQWDKDKDFPAFDDDVPDGQWTWMKIATPHHNPDDHGDMDIFIQGRSNGTDVVVVVVVD

Solvent-accessible surface area (backbone atoms only — not comparable to full-atom values): 11262 Å² total; per-residue (Å²): 109,65,36,61,40,45,76,72,74,40,40,39,36,38,38,34,39,62,77,68,84,52,65,70,58,41,40,48,52,53,31,64,61,91,72,43,46,74,44,73,46,95,26,23,60,52,45,52,48,51,51,43,50,46,31,67,65,55,70,37,40,34,38,39,34,39,28,47,66,48,38,44,40,56,71,66,71,76,44,62,96,85,65,86,68,85,61,52,42,29,50,51,43,41,56,49,50,65,61,37,54,61,40,28,63,75,37,66,32,47,78,45,78,41,72,50,83,43,75,52,85,88,64,90,72,80,80,42,71,41,57,59,40,55,65,44,59,73,68,72,49,56,61,38,74,49,75,44,78,78,50,70,36,64,62,86,91,44,77,53,29,33,28,33,37,38,33,29,81,37,45,76,88,54,87,54,71,52,70,50,75,51,43,35,34,69,76,56,35,70,44,62,73,60,52,64,74,78,106